Protein AF-A0A1M6J0E6-F1 (afdb_monomer)

Radius of gyration: 37.22 Å; Cα contacts (8 Å, |Δi|>4): 88; chains: 1; bounding box: 90×93×79 Å

Foldseek 3Di:
DDDDDDDDDDDPDPDDDDDDDDDDDDDDDDDDDPDDDDDPPPPDDPLRVLVVVLVVLVVVLVVLVPDPPDDPVRSVVSNVVSVVSNVVSVVVSVVVVVVVVVVVVVVVVVVVVVVVVVVVVVVVVVPDQDQDPNDGHDPLNVLVVLLVVLVVLLVVLVVVLVVLVVVLVVLVVPVPDPDDPDPSNVSNVVSVVSSVVSVVSSVVSVVSNVVSVVVSVVVVVVVVVVVVVVVVVVVVVPD

pLDDT: mean 72.03, std 20.8, range [30.27, 97.38]

Mean predicted aligned error: 20.34 Å

Organism: NCBI:txid1121302

Solvent-accessible surface area (backbone atoms only — not comparable to full-atom values): 14192 Å² total; per-residue (Å²): 137,89,80,82,87,81,86,86,85,80,92,81,80,85,78,79,86,75,83,84,80,86,74,90,81,87,79,90,78,90,72,93,73,87,73,78,85,83,78,84,71,76,77,72,50,72,58,57,54,47,51,52,50,44,52,54,48,52,53,50,49,54,52,56,74,72,40,89,87,59,54,73,68,59,46,51,54,54,49,50,53,48,52,51,53,42,53,54,46,53,50,52,45,54,52,52,53,51,53,54,52,49,54,52,52,50,53,50,51,52,56,50,50,54,49,50,51,52,52,47,57,51,50,67,63,66,74,54,60,45,73,53,97,91,40,80,39,50,49,63,56,53,36,49,53,52,29,52,52,32,52,52,50,31,51,53,37,51,52,52,36,50,52,45,50,51,54,44,48,60,55,62,68,55,76,85,51,83,52,91,81,32,72,61,43,52,50,42,52,50,43,50,53,50,38,52,52,37,49,52,53,30,52,53,32,49,50,51,30,53,51,38,49,54,54,44,52,55,52,51,53,56,53,54,59,49,54,63,45,52,64,53,53,64,59,60,80,74,111

Structure (mmCIF, N/CA/C/O backbone):
data_AF-A0A1M6J0E6-F1
#
_entry.id   AF-A0A1M6J0E6-F1
#
loop_
_atom_site.group_PDB
_atom_site.id
_atom_site.type_symbol
_atom_site.label_atom_id
_atom_site.label_alt_id
_atom_site.label_comp_id
_atom_site.label_asym_id
_atom_site.label_entity_id
_atom_site.label_seq_id
_atom_site.pdbx_PDB_ins_code
_atom_site.Cartn_x
_atom_site.Cartn_y
_atom_site.Cartn_z
_atom_site.occupancy
_atom_site.B_iso_or_equiv
_atom_site.auth_seq_id
_atom_site.auth_comp_id
_atom_site.auth_asym_id
_atom_site.auth_atom_id
_atom_site.pdbx_PDB_model_num
ATOM 1 N N . MET A 1 1 ? -56.623 -23.517 35.627 1.00 39.75 1 MET A N 1
ATOM 2 C CA . MET A 1 1 ? -55.376 -22.727 35.698 1.00 39.75 1 MET A CA 1
ATOM 3 C C . MET A 1 1 ? -55.521 -21.572 34.729 1.00 39.75 1 MET A C 1
ATOM 5 O O . MET A 1 1 ? -55.581 -21.807 33.532 1.00 39.75 1 MET A O 1
ATOM 9 N N . ASN A 1 2 ? -55.697 -20.364 35.262 1.00 38.09 2 ASN A N 1
ATOM 10 C CA . ASN A 1 2 ? -55.794 -19.127 34.492 1.00 38.09 2 ASN A CA 1
ATOM 11 C C . ASN A 1 2 ? -54.383 -18.620 34.206 1.00 38.09 2 ASN A C 1
ATOM 13 O O . ASN A 1 2 ? -53.624 -18.397 35.147 1.00 38.09 2 ASN A O 1
ATOM 17 N N . ILE A 1 3 ? -54.056 -18.406 32.935 1.00 41.62 3 ILE A N 1
ATOM 18 C CA . ILE A 1 3 ? -52.904 -17.597 32.543 1.00 41.62 3 ILE A CA 1
ATOM 19 C C . ILE A 1 3 ? -53.468 -16.410 31.777 1.00 41.62 3 ILE A C 1
ATOM 21 O O . ILE A 1 3 ? -54.013 -16.543 30.684 1.00 41.62 3 ILE A O 1
ATOM 25 N N . SER A 1 4 ? -53.403 -15.262 32.438 1.00 38.56 4 SER A N 1
ATOM 26 C CA . SER A 1 4 ? -53.874 -13.973 31.964 1.00 38.56 4 SER A CA 1
ATOM 27 C C . SER A 1 4 ? -53.123 -13.537 30.706 1.00 38.56 4 SER A C 1
ATOM 29 O O . SER A 1 4 ? -51.901 -13.413 30.701 1.00 38.56 4 SER A O 1
ATOM 31 N N . THR A 1 5 ? -53.881 -13.237 29.656 1.00 42.44 5 THR A N 1
ATOM 32 C CA . THR A 1 5 ? -53.487 -12.396 28.522 1.00 42.44 5 THR A CA 1
ATOM 33 C C . THR A 1 5 ? -53.107 -10.998 29.006 1.00 42.44 5 THR A C 1
ATOM 35 O O . THR A 1 5 ? -53.952 -10.290 29.555 1.00 42.44 5 THR A O 1
ATOM 38 N N . VAL A 1 6 ? -51.863 -10.575 28.760 1.00 39.75 6 VAL A N 1
ATOM 39 C CA . VAL A 1 6 ? -51.432 -9.181 28.932 1.00 39.75 6 VAL A CA 1
ATOM 40 C C . VAL A 1 6 ? -51.062 -8.589 27.576 1.00 39.75 6 VAL A C 1
ATOM 42 O O . VAL A 1 6 ? -50.043 -8.895 26.965 1.00 39.75 6 VAL A O 1
ATOM 45 N N . ASN A 1 7 ? -51.985 -7.735 27.157 1.00 39.84 7 ASN A N 1
ATOM 46 C CA . ASN A 1 7 ? -51.964 -6.708 26.133 1.00 39.84 7 ASN A CA 1
ATOM 47 C C . ASN A 1 7 ? -50.666 -5.869 26.137 1.00 39.84 7 ASN A C 1
ATOM 49 O O . ASN A 1 7 ? -50.375 -5.191 27.123 1.00 39.84 7 ASN A O 1
ATOM 53 N N . GLN A 1 8 ? -49.925 -5.864 25.025 1.00 41.69 8 GLN A N 1
ATOM 54 C CA . GLN A 1 8 ? -48.859 -4.894 24.756 1.00 41.69 8 GLN A CA 1
ATOM 55 C C . GLN A 1 8 ? -49.350 -3.861 23.735 1.00 41.69 8 GLN A C 1
ATOM 57 O O . GLN A 1 8 ? -49.129 -3.986 22.534 1.00 41.69 8 GLN A O 1
ATOM 62 N N . ASN A 1 9 ? -49.995 -2.810 24.239 1.00 36.66 9 ASN A N 1
ATOM 63 C CA . ASN A 1 9 ? -50.135 -1.540 23.537 1.00 36.66 9 ASN A CA 1
ATOM 64 C C . ASN A 1 9 ? -48.982 -0.620 23.957 1.00 36.66 9 ASN A C 1
ATOM 66 O O . ASN A 1 9 ? -48.918 -0.225 25.118 1.00 36.66 9 ASN A O 1
ATOM 70 N N . ASN A 1 10 ? -48.116 -0.238 23.015 1.00 35.84 10 ASN A N 1
ATOM 71 C CA . ASN A 1 10 ? -47.703 1.162 22.860 1.00 35.84 10 ASN A CA 1
ATOM 72 C C . ASN A 1 10 ? -46.964 1.380 21.532 1.00 35.84 10 ASN A C 1
ATOM 74 O O . ASN A 1 10 ? -45.739 1.396 21.439 1.00 35.84 10 ASN A O 1
ATOM 78 N N . SER A 1 11 ? -47.766 1.586 20.490 1.00 37.59 11 SER A N 1
ATOM 79 C CA . SER A 1 11 ? -47.366 2.225 19.240 1.00 37.59 11 SER A CA 1
ATOM 80 C C . SER A 1 11 ? -47.254 3.740 19.469 1.00 37.59 11 SER A C 1
ATOM 82 O O . SER A 1 11 ? -48.266 4.440 19.474 1.00 37.59 11 SER A O 1
ATOM 84 N N . PHE A 1 12 ? -46.032 4.259 19.611 1.00 41.16 12 PHE A N 1
ATOM 85 C CA . PHE A 1 12 ? -45.736 5.697 19.548 1.00 41.16 12 PHE A CA 1
ATOM 86 C C . PHE A 1 12 ? -44.549 5.973 18.614 1.00 41.16 12 PHE A C 1
ATOM 88 O O . PHE A 1 12 ? -43.541 6.547 19.004 1.00 41.16 12 PHE A O 1
ATOM 95 N N . PHE A 1 13 ? -44.689 5.604 17.341 1.00 38.91 13 PHE A N 1
ATOM 96 C CA . PHE A 1 13 ? -43.924 6.228 16.259 1.00 38.91 13 PHE A CA 1
ATOM 97 C C . PHE A 1 13 ? -44.906 6.810 15.248 1.00 38.91 13 PHE A C 1
ATOM 99 O O . PHE A 1 13 ? -45.239 6.207 14.234 1.00 38.91 13 PHE A O 1
ATOM 106 N N . LYS A 1 14 ? -45.413 8.005 15.562 1.00 35.56 14 LYS A N 1
ATOM 107 C CA . LYS A 1 14 ? -46.119 8.849 14.598 1.00 35.56 14 LYS A CA 1
ATOM 108 C C . LYS A 1 14 ? -45.045 9.587 13.797 1.00 35.56 14 LYS A C 1
ATOM 110 O O . LYS A 1 14 ? -44.547 10.626 14.218 1.00 35.56 14 LYS A O 1
ATOM 115 N N . THR A 1 15 ? -44.633 9.004 12.676 1.00 37.22 15 THR A N 1
ATOM 116 C CA . THR A 1 15 ? -43.781 9.662 11.681 1.00 37.22 15 THR A CA 1
ATOM 117 C C . THR A 1 15 ? -44.551 10.830 11.074 1.00 37.22 15 THR A C 1
ATOM 119 O O . THR A 1 15 ? -45.529 10.631 10.350 1.00 37.22 15 THR A O 1
ATOM 122 N N . ALA A 1 16 ? -44.136 12.056 11.386 1.00 37.09 16 ALA A N 1
ATOM 123 C CA . ALA A 1 16 ? -44.596 13.234 10.671 1.00 37.09 16 ALA A CA 1
ATOM 124 C C . ALA A 1 16 ? -43.969 13.234 9.269 1.00 37.09 16 ALA A C 1
ATOM 126 O O . ALA A 1 16 ? -42.765 13.424 9.112 1.00 37.09 16 ALA A O 1
ATOM 127 N N . ASN A 1 17 ? -44.812 13.006 8.262 1.00 42.31 17 ASN A N 1
ATOM 128 C CA . ASN A 1 17 ? -44.553 13.384 6.879 1.00 42.31 17 ASN A CA 1
ATOM 129 C C . ASN A 1 17 ? -44.301 14.896 6.820 1.00 42.31 17 ASN A C 1
ATOM 131 O O . ASN A 1 17 ? -45.218 15.677 7.072 1.00 42.31 17 ASN A O 1
ATOM 135 N N . ILE A 1 18 ? -43.091 15.307 6.441 1.00 37.28 18 ILE A N 1
ATOM 136 C CA . ILE A 1 18 ? -42.853 16.638 5.878 1.00 37.28 18 ILE A CA 1
ATOM 137 C C . ILE A 1 18 ? -42.241 16.426 4.499 1.00 37.28 18 ILE A C 1
ATOM 139 O O . ILE A 1 18 ? -41.104 15.984 4.346 1.00 37.28 18 ILE A O 1
ATOM 143 N N . SER A 1 19 ? -43.077 16.690 3.503 1.00 33.91 19 SER A N 1
ATOM 144 C CA . SER A 1 19 ? -42.806 16.631 2.078 1.00 33.91 19 SER A CA 1
ATOM 145 C C . SER A 1 19 ? -41.572 17.454 1.702 1.00 33.91 19 SER A C 1
ATOM 147 O O . SER A 1 19 ? -41.505 18.654 1.964 1.00 33.91 19 SER A O 1
ATOM 149 N N . ILE A 1 20 ? -40.614 16.813 1.033 1.00 34.28 20 ILE A N 1
ATOM 150 C CA . ILE A 1 20 ? -39.508 17.481 0.345 1.00 34.28 20 ILE A CA 1
ATOM 151 C C . ILE A 1 20 ? -40.089 18.108 -0.925 1.00 34.28 20 ILE A C 1
ATOM 153 O O . ILE A 1 20 ? -40.295 17.424 -1.926 1.00 34.28 20 ILE A O 1
ATOM 157 N N . ASN A 1 21 ? -40.368 19.411 -0.878 1.00 30.27 21 ASN A N 1
ATOM 158 C CA . ASN A 1 21 ? -40.572 20.200 -2.085 1.00 30.27 21 ASN A CA 1
ATOM 159 C C . ASN A 1 21 ? -39.199 20.441 -2.723 1.00 30.27 21 ASN A C 1
ATOM 161 O O . ASN A 1 21 ? -38.377 21.194 -2.202 1.00 30.27 21 ASN A O 1
ATOM 165 N N . LYS A 1 22 ? -38.950 19.758 -3.842 1.00 40.81 22 LYS A N 1
ATOM 166 C CA . LYS A 1 22 ? -37.890 20.112 -4.782 1.00 40.81 22 LYS A CA 1
ATOM 167 C C . LYS A 1 22 ? -38.299 21.417 -5.460 1.00 40.81 22 LYS A C 1
ATOM 169 O O . LYS A 1 22 ? -39.310 21.434 -6.149 1.00 40.81 22 LYS A O 1
ATOM 174 N N . ASN A 1 23 ? -37.505 22.467 -5.291 1.00 30.52 23 ASN A N 1
ATOM 175 C CA . ASN A 1 23 ? -37.422 23.523 -6.288 1.00 30.52 23 ASN A CA 1
ATOM 176 C C . ASN A 1 23 ? -35.955 23.900 -6.471 1.00 30.52 23 ASN A C 1
ATOM 178 O O . ASN A 1 23 ? -35.301 24.428 -5.572 1.00 30.52 23 ASN A O 1
ATOM 182 N N . GLU A 1 24 ? -35.456 23.538 -7.647 1.00 39.12 24 GLU A N 1
ATOM 183 C CA . GLU A 1 24 ? -34.321 24.167 -8.298 1.00 39.12 24 GLU A CA 1
ATOM 184 C C . GLU A 1 24 ? -34.656 25.646 -8.526 1.00 39.12 24 GLU A C 1
ATOM 186 O O . GLU A 1 24 ? -35.753 25.960 -8.973 1.00 39.12 24 GLU A O 1
ATOM 191 N N . GLU A 1 25 ? -33.739 26.551 -8.186 1.00 35.59 25 GLU A N 1
ATOM 192 C CA . GLU A 1 25 ? -33.131 27.503 -9.127 1.00 35.59 25 GLU A CA 1
ATOM 193 C C . GLU A 1 25 ? -32.408 28.654 -8.406 1.00 35.59 25 GLU A C 1
ATOM 195 O O . GLU A 1 25 ? -32.799 29.127 -7.342 1.00 35.59 25 GLU A O 1
ATOM 200 N N . ALA A 1 26 ? -31.375 29.134 -9.102 1.00 31.25 26 ALA A N 1
ATOM 201 C CA . ALA A 1 26 ? -30.792 30.473 -9.050 1.00 31.25 26 ALA A CA 1
ATOM 202 C C . ALA A 1 26 ? -29.650 30.785 -8.052 1.00 31.25 26 ALA A C 1
ATOM 204 O O . ALA A 1 26 ? -29.825 31.213 -6.917 1.00 31.25 26 ALA A O 1
ATOM 205 N N . ASN A 1 27 ? -28.462 30.800 -8.669 1.00 31.42 27 ASN A N 1
ATOM 206 C CA . ASN A 1 27 ? -27.482 31.894 -8.653 1.00 31.42 27 ASN A CA 1
ATOM 207 C C . ASN A 1 27 ? -26.359 31.916 -7.607 1.00 31.42 27 ASN A C 1
ATOM 209 O O . ASN A 1 27 ? -26.438 32.513 -6.540 1.00 31.42 27 ASN A O 1
ATOM 213 N N . LYS A 1 28 ? -25.205 31.421 -8.083 1.00 38.31 28 LYS A N 1
ATOM 214 C CA . LYS A 1 28 ? -23.959 32.191 -8.267 1.00 38.31 28 LYS A CA 1
ATOM 215 C C . LYS A 1 28 ? -23.866 33.493 -7.450 1.00 38.31 28 LYS A C 1
ATOM 217 O O . LYS A 1 28 ? -24.322 34.540 -7.903 1.00 38.31 28 LYS A O 1
ATOM 222 N N . LYS A 1 29 ? -23.046 33.472 -6.400 1.00 33.41 29 LYS A N 1
ATOM 223 C CA . LYS A 1 29 ? -22.078 34.551 -6.181 1.00 33.41 29 LYS A CA 1
ATOM 224 C C . LYS A 1 29 ? -20.772 33.992 -5.634 1.00 33.41 29 LYS A C 1
ATOM 226 O O . LYS A 1 29 ? -20.690 33.425 -4.554 1.00 33.41 29 LYS A O 1
ATOM 231 N N . ASN A 1 30 ? -19.783 34.116 -6.501 1.00 36.84 30 ASN A N 1
ATOM 232 C CA . ASN A 1 30 ? -18.377 33.874 -6.290 1.00 36.84 30 ASN A CA 1
ATOM 233 C C . ASN A 1 30 ? -17.851 34.991 -5.380 1.00 36.84 30 ASN A C 1
ATOM 235 O O . ASN A 1 30 ? -17.795 36.134 -5.823 1.00 36.84 30 ASN A O 1
ATOM 239 N N . GLU A 1 31 ? -17.473 34.677 -4.146 1.00 36.91 31 GLU A N 1
ATOM 240 C CA . GLU A 1 31 ? -16.597 35.541 -3.358 1.00 36.91 31 GLU A CA 1
ATOM 241 C C . GLU A 1 31 ? -15.513 34.685 -2.709 1.00 36.91 31 GLU A C 1
ATOM 243 O O . GLU A 1 31 ? -15.715 33.962 -1.735 1.00 36.91 31 GLU A O 1
ATOM 248 N N . ASN A 1 32 ? -14.337 34.762 -3.332 1.00 40.75 32 ASN A N 1
ATOM 249 C CA . ASN A 1 32 ? -13.056 34.419 -2.745 1.00 40.75 32 ASN A CA 1
ATOM 250 C C . ASN A 1 32 ? -12.885 35.186 -1.429 1.00 40.75 32 ASN A C 1
ATOM 252 O O . ASN A 1 32 ? -12.434 36.329 -1.430 1.00 40.75 32 ASN A O 1
ATOM 256 N N . LEU A 1 33 ? -13.147 34.526 -0.308 1.00 36.78 33 LEU A N 1
ATOM 257 C CA . LEU A 1 33 ? -12.507 34.868 0.952 1.00 36.78 33 LEU A CA 1
ATOM 258 C C . LEU A 1 33 ? -11.503 33.763 1.254 1.00 36.78 33 LEU A C 1
ATOM 260 O O . LEU A 1 33 ? -11.840 32.687 1.744 1.00 36.78 33 LEU A O 1
ATOM 264 N N . LYS A 1 34 ? -10.243 34.046 0.903 1.00 41.69 34 LYS A N 1
ATOM 265 C CA . LYS A 1 34 ? -9.075 33.365 1.456 1.00 41.69 34 LYS A CA 1
ATOM 266 C C . LYS A 1 34 ? -9.114 33.582 2.969 1.00 41.69 34 LYS A C 1
ATOM 268 O O . LYS A 1 34 ? -8.632 34.596 3.457 1.00 41.69 34 LYS A O 1
ATOM 273 N N . ALA A 1 35 ? -9.753 32.665 3.685 1.00 36.16 35 ALA A N 1
ATOM 274 C CA . ALA A 1 35 ? -9.676 32.614 5.131 1.00 36.16 35 ALA A CA 1
ATOM 275 C C . ALA A 1 35 ? -8.296 32.068 5.499 1.00 36.16 35 ALA A C 1
ATOM 277 O O . ALA A 1 35 ? -7.927 30.957 5.110 1.00 36.16 35 ALA A O 1
ATOM 278 N N . ASP A 1 36 ? -7.539 32.909 6.192 1.00 34.28 36 ASP A N 1
ATOM 279 C CA . ASP A 1 36 ? -6.228 32.623 6.740 1.00 34.28 36 ASP A CA 1
ATOM 280 C C . ASP A 1 36 ? -6.155 31.256 7.424 1.00 34.28 36 ASP A C 1
ATOM 282 O O . ASP A 1 36 ? -7.009 30.845 8.215 1.00 34.28 36 ASP A O 1
ATOM 286 N N . ASN A 1 37 ? -5.062 30.564 7.119 1.00 38.78 37 ASN A N 1
ATOM 287 C CA . ASN A 1 37 ? -4.629 29.380 7.829 1.00 38.78 37 ASN A CA 1
ATOM 288 C C . ASN A 1 37 ? -4.383 29.697 9.313 1.00 38.78 37 ASN A C 1
ATOM 290 O O . ASN A 1 37 ? -3.777 30.706 9.658 1.00 38.78 37 ASN A O 1
ATOM 294 N N . ASN A 1 38 ? -4.713 28.714 10.153 1.00 41.66 38 ASN A N 1
ATOM 295 C CA . ASN A 1 38 ? -4.277 28.551 11.544 1.00 41.66 38 ASN A CA 1
ATOM 296 C C . ASN A 1 38 ? -4.977 29.381 12.628 1.00 41.66 38 ASN A C 1
ATOM 298 O O . ASN A 1 38 ? -4.343 30.075 13.415 1.00 41.66 38 ASN A O 1
ATOM 302 N N . LEU A 1 39 ? -6.253 29.078 12.848 1.00 37.16 39 LEU A N 1
ATOM 303 C CA . LEU A 1 39 ? -6.770 28.958 14.211 1.00 37.16 39 LEU A CA 1
ATOM 304 C C . LEU A 1 39 ? -7.160 27.497 14.446 1.00 37.16 39 LEU A C 1
ATOM 306 O O . LEU A 1 39 ? -8.273 27.068 14.148 1.00 37.16 39 LEU A O 1
ATOM 310 N N . LYS A 1 40 ? -6.224 26.708 14.995 1.00 45.25 40 LYS A N 1
ATOM 311 C CA . LYS A 1 40 ? -6.546 25.436 15.662 1.00 45.25 40 LYS A CA 1
ATOM 312 C C . LYS A 1 40 ? -7.345 25.761 16.927 1.00 45.25 40 LYS A C 1
ATOM 314 O O . LYS A 1 40 ? -6.838 25.656 18.041 1.00 45.25 40 LYS A O 1
ATOM 319 N N . VAL A 1 41 ? -8.606 26.154 16.763 1.00 43.78 41 VAL A N 1
ATOM 320 C CA . VAL A 1 41 ? -9.578 26.068 17.848 1.00 43.78 41 VAL A CA 1
ATOM 321 C C . VAL A 1 41 ? -9.751 24.576 18.087 1.00 43.78 41 VAL A C 1
ATOM 323 O O . VAL A 1 41 ? -10.405 23.883 17.307 1.00 43.78 41 VAL A O 1
ATOM 326 N N . LYS A 1 42 ? -9.080 24.047 19.116 1.00 49.69 42 LYS A N 1
ATOM 327 C CA . LYS A 1 42 ? -9.363 22.699 19.607 1.00 49.69 42 LYS A CA 1
ATOM 328 C C . LYS A 1 42 ? -10.850 22.689 19.949 1.00 49.69 42 LYS A C 1
ATOM 330 O O . LYS A 1 42 ? -11.255 23.313 20.927 1.00 49.69 42 LYS A O 1
ATOM 335 N N . LYS A 1 43 ? -11.671 22.055 19.109 1.00 53.03 43 LYS A N 1
ATOM 336 C CA . LYS A 1 43 ? -13.069 21.789 19.444 1.00 53.03 43 LYS A CA 1
ATOM 337 C C . LYS A 1 43 ? -13.034 20.920 20.697 1.00 53.03 43 LYS A C 1
ATOM 339 O O . LYS A 1 43 ? -12.619 19.767 20.612 1.00 53.03 43 LYS A O 1
ATOM 344 N N . LYS A 1 44 ? -13.372 21.504 21.848 1.00 66.56 44 LYS A N 1
ATOM 345 C CA . LYS A 1 44 ? -13.532 20.762 23.101 1.00 66.56 44 LYS A CA 1
ATOM 346 C C . LYS A 1 44 ? -14.560 19.662 22.881 1.00 66.56 44 LYS A C 1
ATOM 348 O O . LYS A 1 44 ? -15.559 19.888 22.187 1.00 66.56 44 LYS A O 1
ATOM 353 N N . SER A 1 45 ? -14.303 18.484 23.436 1.00 81.25 45 SER A N 1
ATOM 354 C CA . SER A 1 45 ? -15.265 17.386 23.356 1.00 81.25 45 SER A CA 1
ATOM 355 C C . SER A 1 45 ? -16.568 17.777 24.066 1.00 81.25 45 SER A C 1
ATOM 357 O O . SER A 1 45 ? -16.585 18.630 24.957 1.00 81.25 45 SER A O 1
ATOM 359 N N . LEU A 1 46 ? -17.693 17.179 23.667 1.00 83.50 46 LEU A N 1
ATOM 360 C CA . LEU A 1 46 ? -18.983 17.452 24.308 1.00 83.50 46 LEU A CA 1
ATOM 361 C C . LEU A 1 46 ? -18.925 17.158 25.819 1.00 83.50 46 LEU A C 1
ATOM 363 O O . LEU A 1 46 ? -19.424 17.945 26.618 1.00 83.50 46 LEU A O 1
ATOM 367 N N . ILE A 1 47 ? -18.225 16.086 26.207 1.00 86.12 47 ILE A N 1
ATOM 368 C CA . ILE A 1 47 ? -17.989 15.713 27.607 1.00 86.12 47 ILE A CA 1
ATOM 369 C C . ILE A 1 47 ? -17.197 16.799 28.351 1.00 86.12 47 ILE A C 1
ATOM 371 O O . ILE A 1 47 ? -17.590 17.168 29.456 1.00 86.12 47 ILE A O 1
ATOM 375 N N . GLU A 1 48 ? -16.134 17.354 27.759 1.00 87.31 48 GLU A N 1
ATOM 376 C CA . GLU A 1 48 ? -15.365 18.456 28.365 1.00 87.31 48 GLU A CA 1
ATOM 377 C C . GLU A 1 48 ? -16.231 19.701 28.599 1.00 87.31 48 GLU A C 1
ATOM 379 O O . GLU A 1 48 ? -16.139 20.338 29.649 1.00 87.31 48 GLU A O 1
ATOM 384 N N . ASN A 1 49 ? -17.115 20.031 27.653 1.00 87.94 49 ASN A N 1
ATOM 385 C CA . ASN A 1 49 ? -18.022 21.171 27.793 1.00 87.94 49 ASN A CA 1
ATOM 386 C C . ASN A 1 49 ? -19.056 20.955 28.910 1.00 87.94 49 ASN A C 1
ATOM 388 O O . ASN A 1 49 ? -19.345 21.884 29.665 1.00 87.94 49 ASN A O 1
ATOM 392 N N . LEU A 1 50 ? -19.603 19.741 29.039 1.00 88.38 50 LEU A N 1
ATOM 393 C CA . LEU A 1 50 ? -20.541 19.390 30.114 1.00 88.38 50 LEU A CA 1
ATOM 394 C C . LEU A 1 50 ? -19.849 19.392 31.488 1.00 88.38 50 LEU A C 1
ATOM 396 O O . LEU A 1 50 ? -20.408 19.887 32.465 1.00 88.38 50 LEU A O 1
ATOM 400 N N . GLN A 1 51 ? -18.602 18.917 31.565 1.00 89.81 51 GLN A N 1
ATOM 401 C CA . GLN A 1 51 ? -17.791 18.977 32.786 1.00 89.81 51 GLN A CA 1
ATOM 402 C C . GLN A 1 51 ? -17.508 20.420 33.220 1.00 89.81 51 GLN A C 1
ATOM 404 O O . GLN A 1 51 ? -17.602 20.733 34.406 1.00 89.81 51 GLN A O 1
ATOM 409 N N . GLU A 1 52 ? -17.217 21.318 32.277 1.00 90.88 52 GLU A N 1
ATOM 410 C CA . GLU A 1 52 ? -16.999 22.736 32.574 1.00 90.88 52 GLU A CA 1
ATOM 411 C C . GLU A 1 52 ? -18.261 23.407 33.148 1.00 90.88 52 GLU A C 1
ATOM 413 O O . GLU A 1 52 ? -18.170 24.220 34.070 1.00 90.88 52 GLU A O 1
ATOM 418 N N . GLN A 1 53 ? -19.448 23.038 32.654 1.00 88.06 53 GLN A N 1
ATOM 419 C CA . GLN A 1 53 ? -20.724 23.522 33.194 1.00 88.06 53 GLN A CA 1
ATOM 420 C C . GLN A 1 53 ? -20.976 23.023 34.621 1.00 88.06 53 GLN A C 1
ATOM 422 O O . GLN A 1 53 ? -21.375 23.814 35.476 1.00 88.06 53 GLN A O 1
ATOM 427 N N . ILE A 1 54 ? -20.672 21.754 34.915 1.00 88.81 54 ILE A N 1
ATOM 428 C CA . ILE A 1 54 ? -20.758 21.213 36.281 1.00 88.81 54 ILE A CA 1
ATOM 429 C C . ILE A 1 54 ? -19.821 21.975 37.227 1.00 88.81 54 ILE A C 1
ATOM 431 O O . ILE A 1 54 ? -20.225 22.315 38.339 1.00 88.81 54 ILE A O 1
ATOM 435 N N . THR A 1 55 ? -18.592 22.285 36.805 1.00 89.88 55 THR A N 1
ATOM 436 C CA . THR A 1 55 ? -17.643 23.059 37.623 1.00 89.88 55 THR A CA 1
ATOM 437 C C . THR A 1 55 ? -18.187 24.453 37.940 1.00 89.88 55 THR A C 1
ATOM 439 O O . THR A 1 55 ? -18.212 24.846 39.106 1.00 89.88 55 THR A O 1
ATOM 442 N N . LYS A 1 56 ? -18.738 25.159 36.943 1.00 90.19 56 LYS A N 1
ATOM 443 C CA . LYS A 1 56 ? -19.381 26.473 37.139 1.00 90.19 56 LYS A CA 1
ATOM 444 C C . LYS A 1 56 ? -20.586 26.399 38.084 1.00 90.19 56 LYS A C 1
ATOM 446 O O . LYS A 1 56 ? -20.772 27.283 38.918 1.00 90.19 56 LYS A O 1
ATOM 451 N N . LEU A 1 57 ? -21.396 25.342 37.994 1.00 89.88 57 LEU A N 1
ATOM 452 C CA . LEU A 1 57 ? -22.528 25.122 38.903 1.00 89.88 57 LEU A CA 1
ATOM 453 C C . LEU A 1 57 ? -22.071 24.826 40.339 1.00 89.88 57 LEU A C 1
ATOM 455 O O . LEU A 1 57 ? -22.654 25.359 41.282 1.00 89.88 57 LEU A O 1
ATOM 459 N N . LYS A 1 58 ? -20.993 24.053 40.521 1.00 90.19 58 LYS A N 1
ATOM 460 C CA . LYS A 1 58 ? -20.386 23.800 41.840 1.00 90.19 58 LYS A CA 1
ATOM 461 C C . LYS A 1 58 ? -19.810 25.074 42.462 1.00 90.19 58 LYS A C 1
ATOM 463 O O . LYS A 1 58 ? -20.001 25.306 43.652 1.00 90.19 58 LYS A O 1
ATOM 468 N N . GLU A 1 59 ? -19.175 25.935 41.670 1.00 89.50 59 GLU A N 1
ATOM 469 C CA . GLU A 1 59 ? -18.714 27.251 42.131 1.00 89.50 59 GLU A CA 1
ATOM 470 C C . GLU A 1 59 ? -19.881 28.155 42.555 1.00 89.50 59 GLU A C 1
ATOM 472 O O . GLU A 1 59 ? -19.816 28.801 43.603 1.00 89.50 59 GLU A O 1
ATOM 477 N N . SER A 1 60 ? -20.971 28.172 41.782 1.00 84.75 60 SER A N 1
ATOM 478 C CA . SER A 1 60 ? -22.201 28.893 42.138 1.00 84.75 60 SER A CA 1
ATOM 479 C C . SER A 1 60 ? -22.831 28.357 43.428 1.00 84.75 60 SER A C 1
ATOM 481 O O . SER A 1 60 ? -23.254 29.148 44.271 1.00 84.75 60 SER A O 1
ATOM 483 N N . LYS A 1 61 ? -22.812 27.033 43.640 1.00 85.31 61 LYS A N 1
ATOM 484 C CA . LYS A 1 61 ? -23.266 26.391 44.884 1.00 85.31 61 LYS A CA 1
ATOM 485 C C . LYS A 1 61 ? -22.487 26.903 46.101 1.00 85.31 61 LYS A C 1
ATOM 487 O O . LYS A 1 61 ? -23.084 27.287 47.106 1.00 85.31 61 LYS A O 1
ATOM 492 N N . SER A 1 62 ? -21.159 26.970 45.994 1.00 83.69 62 SER A N 1
ATOM 493 C CA . SER A 1 62 ? -20.288 27.492 47.056 1.00 83.69 62 SER A CA 1
ATOM 494 C C . SER A 1 62 ? -20.543 28.974 47.350 1.00 83.69 62 SER A C 1
ATOM 496 O O . SER A 1 62 ? -20.562 29.371 48.513 1.00 83.69 62 SER A O 1
ATOM 498 N N . LYS A 1 63 ? -20.802 29.788 46.316 1.00 86.06 63 LYS A N 1
ATOM 499 C CA . LYS A 1 63 ? -21.135 31.216 46.468 1.00 86.06 63 LYS A CA 1
ATOM 500 C C . LYS A 1 63 ? -22.475 31.439 47.175 1.00 86.06 63 LYS A C 1
ATOM 502 O O . LYS A 1 63 ? -22.574 32.352 47.985 1.00 86.06 63 LYS A O 1
ATOM 507 N N . ILE A 1 64 ? -23.485 30.609 46.907 1.00 82.38 64 ILE A N 1
ATOM 508 C CA . ILE A 1 64 ? -24.797 30.684 47.578 1.00 82.38 64 ILE A CA 1
ATOM 509 C C . ILE A 1 64 ? -24.682 30.293 49.056 1.00 82.38 64 ILE A C 1
ATOM 511 O O . ILE A 1 64 ? -25.258 30.961 49.916 1.00 82.38 64 ILE A O 1
ATOM 515 N N . ASN A 1 65 ? -23.889 29.263 49.367 1.00 77.94 65 ASN A N 1
ATOM 516 C CA . ASN A 1 65 ? -23.643 28.841 50.748 1.00 77.94 65 ASN A CA 1
ATOM 517 C C . ASN A 1 65 ? -22.937 29.922 51.582 1.00 77.94 65 ASN A C 1
ATOM 519 O O . ASN A 1 65 ? -23.295 30.109 52.741 1.00 77.94 65 ASN A O 1
ATOM 523 N N . GLY A 1 66 ? -21.983 30.651 50.992 1.00 77.31 66 GLY A N 1
ATOM 524 C CA . GLY A 1 66 ? -21.243 31.733 51.655 1.00 77.31 66 GLY A CA 1
ATOM 525 C C . GLY A 1 66 ? -21.915 33.112 51.628 1.00 77.31 66 GLY A C 1
ATOM 526 O O . GLY A 1 66 ? -21.283 34.092 52.009 1.00 77.31 66 GLY A O 1
ATOM 527 N N . ASN A 1 67 ? -23.151 33.230 51.131 1.00 78.25 67 ASN A N 1
ATOM 528 C CA . ASN A 1 67 ? -23.839 34.516 51.028 1.00 78.25 67 ASN A CA 1
ATOM 529 C C . ASN A 1 67 ? -24.780 34.746 52.218 1.00 78.25 67 ASN A C 1
ATOM 531 O O . ASN A 1 67 ? -25.878 34.196 52.259 1.00 78.25 67 ASN A O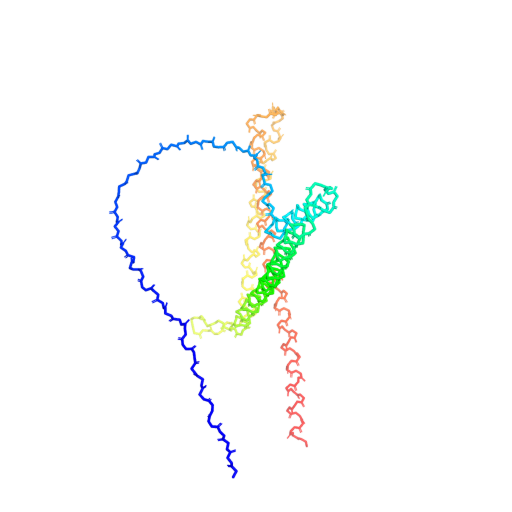 1
ATOM 535 N N . ASP A 1 68 ? -24.395 35.600 53.161 1.00 72.44 68 ASP A N 1
ATOM 536 C CA . ASP A 1 68 ? -25.179 35.892 54.373 1.00 72.44 68 ASP A CA 1
ATOM 537 C C . ASP A 1 68 ? -26.439 36.741 54.124 1.00 72.44 68 ASP A C 1
ATOM 539 O O . ASP A 1 68 ? -27.240 36.941 55.032 1.00 72.44 68 ASP A O 1
ATOM 543 N N . LYS A 1 69 ? -26.646 37.226 52.891 1.00 75.31 69 LYS A N 1
ATOM 544 C CA . LYS A 1 69 ? -27.776 38.100 52.528 1.00 75.31 69 LYS A CA 1
ATOM 545 C C . LYS A 1 69 ? -29.033 37.361 52.058 1.00 75.31 69 LYS A C 1
ATOM 547 O O . LYS A 1 69 ? -30.062 38.003 51.887 1.00 75.31 69 LYS A O 1
ATOM 552 N N . LEU A 1 70 ? -28.952 36.055 51.797 1.00 75.88 70 LEU A N 1
ATOM 553 C CA . LEU A 1 70 ? -30.086 35.246 51.328 1.00 75.88 70 LEU A CA 1
ATOM 554 C C . LEU A 1 70 ? -30.834 34.609 52.503 1.00 75.88 70 LEU A C 1
ATOM 556 O O . LEU A 1 70 ? -30.199 34.084 53.424 1.00 75.88 70 LEU A O 1
ATOM 560 N N . SER A 1 71 ? -32.167 34.581 52.428 1.00 80.62 71 SER A N 1
ATOM 561 C CA . SER A 1 71 ? -32.997 33.851 53.391 1.00 80.62 71 SER A CA 1
ATOM 562 C C . SER A 1 71 ? -32.755 32.338 53.296 1.00 80.62 71 SER A C 1
ATOM 564 O O . SER A 1 71 ? -32.386 31.813 52.242 1.00 80.62 71 SER A O 1
ATOM 566 N N . ALA A 1 72 ? -32.974 31.611 54.394 1.00 79.62 72 ALA A N 1
ATOM 567 C CA . ALA A 1 72 ? -32.767 30.163 54.456 1.00 79.62 72 ALA A CA 1
ATOM 568 C C . ALA A 1 72 ? -33.594 29.400 53.401 1.00 79.62 72 ALA A C 1
ATOM 570 O O . ALA A 1 72 ? -33.083 28.467 52.776 1.00 79.62 72 ALA A O 1
ATOM 571 N N . ASP A 1 73 ? -34.830 29.836 53.147 1.00 82.75 73 ASP A N 1
ATOM 572 C CA . ASP A 1 73 ? -35.718 29.216 52.156 1.00 82.75 73 ASP A CA 1
ATOM 573 C C . ASP A 1 73 ? -35.271 29.498 50.714 1.00 82.75 73 ASP A C 1
ATOM 575 O O . ASP A 1 73 ? -35.284 28.604 49.865 1.00 82.75 73 ASP A O 1
ATOM 579 N N . GLU A 1 74 ? -34.780 30.710 50.441 1.00 81.31 74 GLU A N 1
ATOM 580 C CA . GLU A 1 74 ? -34.245 31.096 49.129 1.00 81.31 74 GLU A CA 1
ATOM 581 C C . GLU A 1 74 ? -32.947 30.346 48.811 1.00 81.31 74 GLU A C 1
ATOM 583 O O . GLU A 1 74 ? -32.777 29.841 47.698 1.00 81.31 74 GLU A O 1
ATOM 588 N N . LYS A 1 75 ? -32.055 30.200 49.803 1.00 83.94 75 LYS A N 1
ATOM 589 C CA . LYS A 1 75 ? -30.852 29.363 49.679 1.00 83.94 75 LYS A CA 1
ATOM 590 C C . LYS A 1 75 ? -31.234 27.927 49.350 1.00 83.94 75 LYS A C 1
ATOM 592 O O . LYS A 1 75 ? -30.676 27.339 48.428 1.00 83.94 75 LYS A O 1
ATOM 597 N N . LYS A 1 76 ? -32.204 27.364 50.070 1.00 85.81 76 LYS A N 1
ATOM 598 C CA . LYS A 1 76 ? -32.645 25.981 49.873 1.00 85.81 76 LYS A CA 1
ATOM 599 C C . LYS A 1 76 ? -33.201 25.750 48.464 1.00 85.81 76 LYS A C 1
ATOM 601 O O . LYS A 1 76 ? -32.817 24.774 47.825 1.00 85.81 76 LYS A O 1
ATOM 606 N N . ALA A 1 77 ? -34.039 26.654 47.957 1.00 86.00 77 ALA A N 1
ATOM 607 C CA . ALA A 1 77 ? -34.607 26.553 46.611 1.00 86.00 77 ALA A CA 1
ATOM 608 C C . ALA A 1 77 ? -33.535 26.645 45.505 1.00 86.00 77 ALA A C 1
ATOM 610 O O . ALA A 1 77 ? -33.530 25.844 44.565 1.00 86.00 77 ALA A O 1
ATOM 611 N N . GLN A 1 78 ? -32.585 27.577 45.633 1.00 84.06 78 GLN A N 1
ATOM 612 C CA . GLN A 1 78 ? -31.503 27.737 44.654 1.00 84.06 78 GLN A CA 1
ATOM 613 C C . GLN A 1 78 ? -30.524 26.556 44.671 1.00 84.06 78 GLN A C 1
ATOM 615 O O . GLN A 1 78 ? -30.094 26.097 43.613 1.00 84.06 78 GLN A O 1
ATOM 620 N N . LEU A 1 79 ? -30.203 26.022 45.853 1.00 87.56 79 LEU A N 1
ATOM 621 C CA . LEU A 1 79 ? -29.342 24.844 45.985 1.00 87.56 79 LEU A CA 1
ATOM 622 C C . LEU A 1 79 ? -29.991 23.591 45.387 1.00 87.56 79 LEU A C 1
ATOM 624 O O . LEU A 1 79 ? -29.303 22.842 44.698 1.00 87.56 79 LEU A O 1
ATOM 628 N N . LEU A 1 80 ? -31.301 23.396 45.585 1.00 89.19 80 LEU A N 1
ATOM 629 C CA . LEU A 1 80 ? -32.046 22.295 44.963 1.00 89.19 80 LEU A CA 1
ATOM 630 C C . LEU A 1 80 ? -32.017 22.386 43.434 1.00 89.19 80 LEU A C 1
ATOM 632 O O . LEU A 1 80 ? -31.694 21.403 42.774 1.00 89.19 80 LEU A O 1
ATOM 636 N N . THR A 1 81 ? -32.248 23.580 42.883 1.00 88.88 81 THR A N 1
ATOM 637 C CA . THR A 1 81 ? -32.197 23.818 41.429 1.00 88.88 81 THR A CA 1
ATOM 638 C C . THR A 1 81 ? -30.808 23.510 40.855 1.00 88.88 81 THR A C 1
ATOM 640 O O . THR A 1 81 ? -30.672 22.899 39.796 1.00 88.88 81 THR A O 1
ATOM 643 N N . ILE A 1 82 ? -29.744 23.914 41.558 1.00 88.44 82 ILE A N 1
ATOM 644 C CA . ILE A 1 82 ? -28.367 23.620 41.142 1.00 88.44 82 ILE A CA 1
ATOM 645 C C . ILE A 1 82 ? -28.079 22.117 41.208 1.00 88.44 82 ILE A C 1
ATOM 647 O O . ILE A 1 82 ? -27.445 21.587 40.297 1.00 88.44 82 ILE A O 1
ATOM 651 N N . ASP A 1 83 ? -28.551 21.425 42.243 1.00 89.12 83 ASP A N 1
ATOM 652 C CA . ASP A 1 83 ? -28.341 19.984 42.396 1.00 89.12 83 ASP A CA 1
ATOM 653 C C . ASP A 1 83 ? -29.089 19.161 41.340 1.00 89.12 83 ASP A C 1
ATOM 655 O O . ASP A 1 83 ? -28.551 18.170 40.843 1.00 89.12 83 ASP A O 1
ATOM 659 N N . GLU A 1 84 ? -30.286 19.585 40.938 1.00 92.25 84 GLU A N 1
ATOM 660 C CA . GLU A 1 84 ? -31.017 18.989 39.814 1.00 92.25 84 GLU A CA 1
ATOM 661 C C . GLU A 1 84 ? -30.277 19.195 38.486 1.00 92.25 84 GLU A C 1
ATOM 663 O O . GLU A 1 84 ? -30.077 18.236 37.738 1.00 92.25 84 GLU A O 1
ATOM 668 N N . ASN A 1 85 ? -29.773 20.407 38.233 1.00 89.56 85 ASN A N 1
ATOM 669 C CA . ASN A 1 85 ? -28.993 20.708 37.030 1.00 89.56 85 ASN A CA 1
ATOM 670 C C . ASN A 1 85 ? -27.678 19.915 36.968 1.00 89.56 85 ASN A C 1
ATOM 672 O O . ASN A 1 85 ? -27.299 19.430 35.903 1.00 89.56 85 ASN A O 1
ATOM 676 N N . ILE A 1 86 ? -26.984 19.746 38.100 1.00 90.38 86 ILE A N 1
ATOM 677 C CA . ILE A 1 86 ? -25.775 18.913 38.164 1.00 90.38 86 ILE A CA 1
ATOM 678 C C . ILE A 1 86 ? -26.119 17.455 37.839 1.00 90.38 86 ILE A C 1
ATOM 680 O O . ILE A 1 86 ? -25.434 16.852 37.014 1.00 90.38 86 ILE A O 1
ATOM 684 N N . LYS A 1 87 ? -27.191 16.901 38.423 1.00 92.06 87 LYS A N 1
ATOM 685 C CA . LYS A 1 87 ? -27.623 15.518 38.153 1.00 92.06 87 LYS A CA 1
ATOM 686 C C . LYS A 1 87 ? -27.970 15.289 36.682 1.00 92.06 87 LYS A C 1
ATOM 688 O O . LYS A 1 87 ? -27.606 14.254 36.125 1.00 92.06 87 LYS A O 1
ATOM 693 N N . GLU A 1 88 ? -28.650 16.239 36.046 1.00 92.06 88 GLU A N 1
ATOM 694 C CA . GLU A 1 88 ? -29.008 16.134 34.629 1.00 92.06 88 GLU A CA 1
ATOM 695 C C . GLU A 1 88 ? -27.762 16.172 33.727 1.00 92.06 88 GLU A C 1
ATOM 697 O O . GLU A 1 88 ? -27.609 15.332 32.840 1.00 92.06 88 GLU A O 1
ATOM 702 N N . LEU A 1 89 ? -26.808 17.067 34.002 1.00 90.94 89 LEU A N 1
ATOM 703 C CA . LEU A 1 89 ? -25.540 17.114 33.263 1.00 90.94 89 LEU A CA 1
ATOM 704 C C . LEU A 1 89 ? -24.695 15.846 33.471 1.00 90.94 89 LEU A C 1
ATOM 706 O O . LEU A 1 89 ? -24.086 15.343 32.525 1.00 90.94 89 LEU A O 1
ATOM 710 N N . GLU A 1 90 ? -24.673 15.287 34.683 1.00 89.56 90 GLU A N 1
ATOM 711 C CA . GLU A 1 90 ? -23.999 14.013 34.964 1.00 89.56 90 GLU A CA 1
ATOM 712 C C . GLU A 1 90 ? -24.626 12.857 34.174 1.00 89.56 90 GLU A C 1
ATOM 714 O O . GLU A 1 90 ? -23.903 12.028 33.613 1.00 89.56 90 GLU A O 1
ATOM 719 N N . LYS A 1 91 ? -25.958 12.828 34.058 1.00 91.69 91 LYS A N 1
ATOM 720 C CA . LYS A 1 91 ? -26.683 11.846 33.243 1.00 91.69 91 LYS A CA 1
ATOM 721 C C . LYS A 1 91 ? -26.337 11.972 31.756 1.00 91.69 91 LYS A C 1
ATOM 723 O O . LYS A 1 91 ? -26.069 10.955 31.114 1.00 91.69 91 LYS A O 1
ATOM 728 N N . GLN A 1 92 ? -26.263 13.193 31.226 1.00 89.06 92 GLN A N 1
ATOM 729 C CA . GLN A 1 92 ? -25.853 13.447 29.839 1.00 89.06 92 GLN A CA 1
ATOM 730 C C . GLN A 1 92 ? -24.415 12.979 29.569 1.00 89.06 92 GLN A C 1
ATOM 732 O O . GLN A 1 92 ? -24.158 12.333 28.554 1.00 89.06 92 GLN A O 1
ATOM 737 N N . ILE A 1 93 ? -23.486 13.207 30.506 1.00 90.06 93 ILE A N 1
ATOM 738 C CA . ILE A 1 93 ? -22.109 12.693 30.400 1.00 90.06 93 ILE A CA 1
ATOM 739 C C . ILE A 1 93 ? -22.089 11.161 30.350 1.00 90.06 93 ILE A C 1
ATOM 741 O O . ILE A 1 93 ? -21.326 10.583 29.576 1.00 90.06 93 ILE A O 1
ATOM 745 N N . GLN A 1 94 ? -22.892 10.484 31.177 1.00 89.50 94 GLN A N 1
ATOM 746 C CA . GLN A 1 94 ? -22.942 9.018 31.172 1.00 89.50 94 GLN A CA 1
ATOM 747 C C . GLN A 1 94 ? -23.505 8.472 29.859 1.00 89.50 94 GLN A C 1
ATOM 749 O O . GLN A 1 94 ? -22.947 7.525 29.306 1.00 89.50 94 GLN A O 1
ATOM 754 N N . GLN A 1 95 ? -24.559 9.093 29.329 1.00 89.38 95 GLN A N 1
ATOM 755 C CA . GLN A 1 95 ? -25.132 8.715 28.040 1.00 89.38 95 GLN A CA 1
ATOM 756 C C . GLN A 1 95 ? -24.117 8.877 26.901 1.00 89.38 95 GLN A C 1
ATOM 758 O O . GLN A 1 95 ? -23.935 7.953 26.107 1.00 89.38 95 GLN A O 1
ATOM 763 N N . GLU A 1 96 ? -23.394 9.997 26.859 1.00 87.56 96 GLU A N 1
ATOM 764 C CA . GLU A 1 96 ? -22.407 10.250 25.807 1.00 87.56 96 GLU A CA 1
ATOM 765 C C . GLU A 1 96 ? -21.232 9.260 25.866 1.00 87.56 96 GLU A C 1
ATOM 767 O O . GLU A 1 96 ? -20.789 8.751 24.837 1.00 87.56 96 GLU A O 1
ATOM 772 N N . LYS A 1 97 ? -20.787 8.884 27.073 1.00 87.81 97 LYS A N 1
ATOM 773 C CA . LYS A 1 97 ? -19.761 7.842 27.262 1.00 87.81 97 LYS A CA 1
ATOM 774 C C . LYS A 1 97 ? -20.199 6.474 26.739 1.00 87.81 97 LYS A C 1
ATOM 776 O O . LYS A 1 97 ? -19.368 5.727 26.223 1.00 87.81 97 LYS A O 1
ATOM 781 N N . VAL A 1 98 ? -21.475 6.117 26.893 1.00 89.94 98 VAL A N 1
ATOM 782 C CA . VAL A 1 98 ? -22.018 4.860 26.352 1.00 89.94 98 VAL A CA 1
ATOM 783 C C . VAL A 1 98 ? -22.014 4.898 24.824 1.00 89.94 98 VAL A C 1
ATOM 785 O O . VAL A 1 98 ? -21.573 3.939 24.194 1.00 89.94 98 VAL A O 1
ATOM 788 N N . ILE A 1 99 ? -22.423 6.021 24.232 1.00 86.69 99 ILE A N 1
ATOM 789 C CA . ILE A 1 99 ? -22.424 6.215 22.776 1.00 86.69 99 ILE A CA 1
ATOM 790 C C . ILE A 1 99 ? -21.000 6.137 22.208 1.00 86.69 99 ILE A C 1
ATOM 792 O O . ILE A 1 99 ? -20.782 5.485 21.188 1.00 86.69 99 ILE A O 1
ATOM 796 N N . GLU A 1 100 ? -20.020 6.772 22.854 1.00 84.69 100 GLU A N 1
ATOM 797 C CA . GLU A 1 100 ? -18.622 6.747 22.410 1.00 84.69 100 GLU A CA 1
ATOM 798 C C . GLU A 1 100 ? -18.029 5.331 22.463 1.00 84.69 100 GLU A C 1
ATOM 800 O O . GLU A 1 100 ? -17.410 4.883 21.497 1.00 84.69 100 GLU A O 1
ATOM 805 N N . LYS A 1 101 ? -18.303 4.581 23.539 1.00 87.19 101 LYS A N 1
ATOM 806 C CA . LYS A 1 101 ? -17.911 3.167 23.643 1.00 87.19 101 LYS A CA 1
ATOM 807 C C . LYS A 1 101 ? -18.563 2.301 22.567 1.00 87.19 101 LYS A C 1
ATOM 809 O O . LYS A 1 101 ? -17.884 1.451 21.996 1.00 87.19 101 LYS A O 1
ATOM 814 N N . GLN A 1 102 ? -19.846 2.516 22.276 1.00 83.75 102 GLN A N 1
ATOM 815 C CA . GLN A 1 102 ? -20.548 1.760 21.240 1.00 83.75 102 GLN A CA 1
ATOM 816 C C . GLN A 1 102 ? -19.955 2.036 19.853 1.00 83.75 102 GLN A C 1
ATOM 818 O O . GLN A 1 102 ? -19.644 1.097 19.130 1.00 83.75 102 GLN A O 1
ATOM 823 N N . LYS A 1 103 ? -19.684 3.306 19.524 1.00 85.75 103 LYS A N 1
ATOM 824 C CA . LYS A 1 103 ? -19.030 3.688 18.260 1.00 85.75 103 LYS A CA 1
ATOM 825 C C . LYS A 1 103 ? -17.647 3.059 18.096 1.00 85.75 103 LYS A C 1
ATOM 827 O O . LYS A 1 103 ? -17.276 2.690 16.985 1.00 85.75 103 LYS A O 1
ATOM 832 N N . GLU A 1 104 ? -16.869 2.967 19.172 1.00 84.38 104 GLU A N 1
ATOM 833 C CA . GLU A 1 104 ? -15.550 2.331 19.124 1.00 84.38 104 GLU A CA 1
ATOM 834 C C . GLU A 1 104 ? -15.662 0.815 18.908 1.00 84.38 104 GLU A C 1
ATOM 836 O O . GLU A 1 104 ? -14.942 0.259 18.079 1.00 84.38 104 GLU A O 1
ATOM 841 N N . LEU A 1 105 ? -16.609 0.153 19.580 1.00 83.25 105 LEU A N 1
ATOM 842 C CA . LEU A 1 105 ? -16.893 -1.267 19.357 1.00 83.25 105 LEU A CA 1
ATOM 843 C C . LEU A 1 105 ? -17.366 -1.542 17.927 1.00 83.25 105 LEU A C 1
ATOM 845 O O . LEU A 1 105 ? -16.898 -2.497 17.310 1.00 83.25 105 LEU A O 1
ATOM 849 N N . ASP A 1 106 ? -18.242 -0.700 17.382 1.00 82.69 106 ASP A N 1
ATOM 850 C CA . ASP A 1 106 ? -18.750 -0.846 16.016 1.00 82.69 106 ASP A CA 1
ATOM 851 C C . ASP A 1 106 ? -17.622 -0.679 14.987 1.00 82.69 106 ASP A C 1
ATOM 853 O O . ASP A 1 106 ? -17.482 -1.508 14.091 1.00 82.69 106 ASP A O 1
ATOM 857 N N . LYS A 1 107 ? 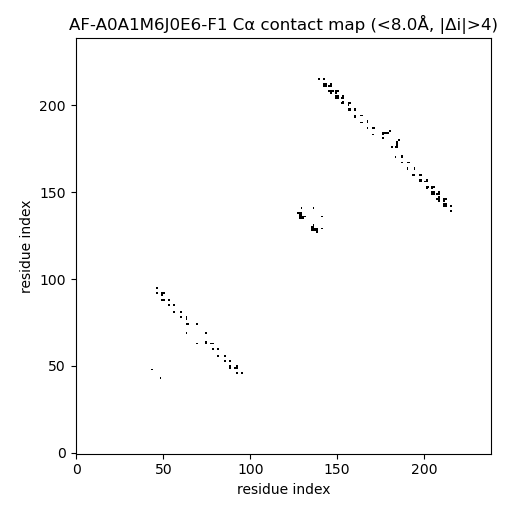-16.726 0.301 15.174 1.00 84.75 107 LYS A N 1
ATOM 858 C CA . LYS A 1 107 ? -15.523 0.455 14.333 1.00 84.75 107 LYS A CA 1
ATOM 859 C C . LYS A 1 107 ? -14.579 -0.740 14.416 1.00 84.75 107 LYS A C 1
ATOM 861 O O . LYS A 1 107 ? -13.914 -1.071 13.433 1.00 84.75 107 LYS A O 1
ATOM 866 N N . GLN A 1 108 ? -14.445 -1.355 15.589 1.00 80.56 108 GLN A N 1
ATOM 867 C CA . GLN A 1 108 ? -13.623 -2.555 15.736 1.00 80.56 108 GLN A CA 1
ATOM 868 C C . GLN A 1 108 ? -14.257 -3.743 15.015 1.00 80.56 108 GLN A C 1
ATOM 870 O O . GLN A 1 108 ? -13.544 -4.435 14.288 1.00 80.56 108 GLN A O 1
ATOM 875 N N . LYS A 1 109 ? -15.578 -3.923 15.139 1.00 77.81 109 LYS A N 1
ATOM 876 C CA . LYS A 1 109 ? -16.330 -4.954 14.411 1.00 77.81 109 LYS A CA 1
ATOM 877 C C . LYS A 1 109 ? -16.223 -4.780 12.899 1.00 77.81 109 LYS A C 1
ATOM 879 O O . LYS A 1 109 ? -15.845 -5.728 12.219 1.00 77.81 109 LYS A O 1
ATOM 884 N N . GLU A 1 110 ? -16.427 -3.568 12.395 1.00 77.56 110 GLU A N 1
ATOM 885 C CA . GLU A 1 110 ? -16.304 -3.240 10.970 1.00 77.56 110 GLU A CA 1
ATOM 886 C C . GLU A 1 110 ? -14.896 -3.555 10.435 1.00 77.56 110 GLU A C 1
ATOM 888 O O . GLU A 1 110 ? -14.744 -4.221 9.413 1.00 77.56 110 GLU A O 1
ATOM 893 N N . LYS A 1 111 ? -13.839 -3.193 11.176 1.00 76.88 111 LYS A N 1
ATOM 894 C CA . LYS A 1 111 ? -12.455 -3.547 10.812 1.00 76.88 111 LYS A CA 1
ATOM 895 C C . LYS A 1 111 ? -12.201 -5.052 10.812 1.00 76.88 111 LYS A C 1
ATOM 897 O O . LYS A 1 111 ? -11.388 -5.527 10.017 1.00 76.88 111 LYS A O 1
ATOM 902 N N . THR A 1 112 ? -12.813 -5.801 11.728 1.00 71.75 112 THR A N 1
ATOM 903 C CA . THR A 1 112 ? -12.672 -7.262 11.758 1.00 71.75 112 THR A CA 1
ATOM 904 C C . THR A 1 112 ? -13.465 -7.941 10.646 1.00 71.75 112 THR A C 1
ATOM 906 O O . THR A 1 112 ? -12.943 -8.866 10.032 1.00 71.75 112 THR A O 1
ATOM 909 N N . GLU A 1 113 ? -14.663 -7.451 10.322 1.00 71.25 113 GLU A N 1
ATOM 910 C CA . GLU A 1 113 ? -15.482 -7.961 9.219 1.00 71.25 113 GLU A CA 1
ATOM 911 C C . GLU A 1 113 ? -14.856 -7.647 7.857 1.00 71.25 113 GLU A C 1
ATOM 913 O O . GLU A 1 113 ? -14.762 -8.545 7.025 1.00 71.25 113 GLU A O 1
ATOM 918 N N . GLU A 1 114 ? -14.317 -6.442 7.640 1.00 72.19 114 GLU A N 1
ATOM 919 C CA . GLU A 1 114 ? -13.568 -6.127 6.415 1.00 72.19 114 GLU A CA 1
ATOM 920 C C . GLU A 1 114 ? -12.343 -7.032 6.230 1.00 72.19 114 GLU A C 1
ATOM 922 O O . GLU A 1 114 ? -12.029 -7.440 5.110 1.00 72.19 114 GLU A O 1
ATOM 927 N N . LYS A 1 115 ? -11.621 -7.341 7.316 1.00 71.25 115 LYS A N 1
ATOM 928 C CA . LYS A 1 115 ? -10.485 -8.271 7.268 1.00 71.25 115 LYS A CA 1
ATOM 929 C C . LYS A 1 115 ? -10.946 -9.687 6.942 1.00 71.25 115 LYS A C 1
ATOM 931 O O . LYS A 1 115 ? -10.386 -10.298 6.039 1.00 71.25 115 LYS A O 1
ATOM 936 N N . ALA A 1 116 ? -11.994 -10.171 7.606 1.00 69.50 116 ALA A N 1
ATOM 937 C CA . ALA A 1 116 ? -12.546 -11.498 7.362 1.00 69.50 116 ALA A CA 1
ATOM 938 C C . ALA A 1 116 ? -13.100 -11.646 5.934 1.00 69.50 116 ALA A C 1
ATOM 940 O O . ALA A 1 116 ? -12.872 -12.669 5.297 1.00 69.50 116 ALA A O 1
ATOM 941 N N . GLN A 1 117 ? -13.759 -10.619 5.388 1.00 66.31 117 GLN A N 1
ATOM 942 C CA . GLN A 1 117 ? -14.244 -10.616 4.004 1.00 66.31 117 GLN A CA 1
ATOM 943 C C . GLN A 1 117 ? -13.100 -10.566 2.983 1.00 66.31 117 GLN A C 1
ATOM 945 O O . GLN A 1 117 ? -13.163 -11.257 1.968 1.00 66.31 117 GLN A O 1
ATOM 950 N N . LYS A 1 118 ? -12.024 -9.807 3.247 1.00 62.53 118 LYS A N 1
ATOM 951 C CA . LYS A 1 118 ? -10.815 -9.815 2.401 1.00 62.53 118 LYS A CA 1
ATOM 952 C C . LYS A 1 118 ? -10.116 -11.174 2.427 1.00 62.53 118 LYS A C 1
ATOM 954 O O . LYS A 1 118 ? -9.733 -11.674 1.374 1.00 62.53 118 LYS A O 1
ATOM 959 N N . GLU A 1 119 ? -10.004 -11.794 3.597 1.00 57.91 119 GLU A N 1
ATOM 960 C CA . GLU A 1 119 ? -9.421 -13.130 3.750 1.00 57.91 119 GLU A CA 1
ATOM 961 C C . GLU A 1 119 ? -10.301 -14.223 3.118 1.00 57.91 119 GLU A C 1
ATOM 963 O O . GLU A 1 119 ? -9.775 -15.137 2.487 1.00 57.91 119 GLU A O 1
ATOM 968 N N . ALA A 1 120 ? -11.632 -14.120 3.207 1.00 55.47 120 ALA A N 1
ATOM 969 C CA . ALA A 1 120 ? -12.567 -15.032 2.544 1.00 55.47 120 ALA A CA 1
ATOM 970 C C . ALA A 1 120 ? -12.530 -14.886 1.012 1.00 55.47 120 ALA A C 1
ATOM 972 O O . ALA A 1 120 ? -12.451 -15.886 0.304 1.00 55.47 120 ALA A O 1
ATOM 973 N N . ALA A 1 121 ? -12.470 -13.657 0.488 1.00 56.16 121 ALA A N 1
ATOM 974 C CA . ALA A 1 121 ? -12.296 -13.405 -0.943 1.00 56.16 121 ALA A CA 1
ATOM 975 C C . ALA A 1 121 ? -10.919 -13.867 -1.467 1.00 56.16 121 ALA A C 1
ATOM 977 O O . ALA A 1 121 ? -10.796 -14.291 -2.619 1.00 56.16 121 ALA A O 1
ATOM 978 N N . GLU A 1 122 ? -9.869 -13.827 -0.638 1.00 54.56 122 GLU A N 1
ATOM 979 C CA . GLU A 1 122 ? -8.592 -14.475 -0.956 1.00 54.56 122 GLU A CA 1
ATOM 980 C C . GLU A 1 122 ? -8.687 -16.008 -0.917 1.00 54.56 122 GLU A C 1
ATOM 982 O O . GLU A 1 122 ? -8.057 -16.661 -1.754 1.00 54.56 122 GLU A O 1
ATOM 987 N N . ARG A 1 123 ? -9.494 -16.585 -0.011 1.00 53.28 123 ARG A N 1
ATOM 988 C CA . ARG A 1 123 ? -9.752 -18.036 0.083 1.00 53.28 123 ARG A CA 1
ATOM 989 C C . ARG A 1 123 ? -10.589 -18.594 -1.069 1.00 53.28 123 ARG A C 1
ATOM 991 O O . ARG A 1 123 ? -10.261 -19.662 -1.570 1.00 53.28 123 ARG A O 1
ATOM 998 N N . ASP A 1 124 ? -11.562 -17.859 -1.591 1.00 51.62 124 ASP A N 1
ATOM 999 C CA . ASP A 1 124 ? -12.265 -18.274 -2.816 1.00 51.62 124 ASP A CA 1
ATOM 1000 C C . ASP A 1 124 ? -11.363 -18.165 -4.056 1.00 51.62 124 ASP A C 1
ATOM 1002 O O . ASP A 1 124 ? -11.455 -18.960 -4.991 1.00 51.62 124 ASP A O 1
ATOM 1006 N N . ARG A 1 125 ? -10.369 -17.265 -4.033 1.00 51.34 125 ARG A N 1
ATOM 1007 C CA . ARG A 1 125 ? -9.248 -17.292 -4.990 1.00 51.34 125 ARG A CA 1
ATOM 1008 C C . ARG A 1 125 ? -8.244 -18.415 -4.712 1.00 51.34 125 ARG A C 1
ATOM 1010 O O . ARG A 1 125 ? -7.330 -18.595 -5.528 1.00 51.34 125 ARG A O 1
ATOM 1017 N N . LEU A 1 126 ? -8.342 -19.137 -3.588 1.00 48.66 126 LEU A N 1
ATOM 1018 C CA . LEU A 1 126 ? -7.389 -20.182 -3.213 1.00 48.66 126 LEU A CA 1
ATOM 1019 C C . LEU A 1 126 ? -7.588 -21.523 -3.940 1.00 48.66 126 LEU A C 1
ATOM 1021 O O . LEU A 1 126 ? -6.585 -22.217 -4.107 1.00 48.66 126 LEU A O 1
ATOM 1025 N N . ASN A 1 127 ? -8.772 -21.797 -4.503 1.00 53.16 127 ASN A N 1
ATOM 1026 C CA . ASN A 1 127 ? -9.111 -23.082 -5.147 1.00 53.16 127 ASN A CA 1
ATOM 1027 C C . ASN A 1 127 ? -9.202 -23.066 -6.692 1.00 53.16 127 ASN A C 1
ATOM 1029 O O . ASN A 1 127 ? -9.653 -24.035 -7.290 1.00 53.16 127 ASN A O 1
ATOM 1033 N N . GLY A 1 128 ? -8.806 -21.988 -7.373 1.00 58.88 128 GLY A N 1
ATOM 1034 C CA . GLY A 1 128 ? -9.049 -21.857 -8.816 1.00 58.88 128 GLY A CA 1
ATOM 1035 C C . GLY A 1 128 ? -7.901 -22.340 -9.700 1.00 58.88 128 GLY A C 1
ATOM 1036 O O . GLY A 1 128 ? -7.018 -21.538 -10.024 1.00 58.88 128 GLY A O 1
ATOM 1037 N N . ASP A 1 129 ? -7.940 -23.593 -10.153 1.00 66.69 129 ASP A N 1
ATOM 1038 C CA . ASP A 1 129 ? -7.327 -23.932 -11.439 1.00 66.69 129 ASP A CA 1
ATOM 1039 C C . ASP A 1 129 ? -7.968 -23.068 -12.531 1.00 66.69 129 ASP A C 1
ATOM 1041 O O . ASP A 1 129 ? -9.181 -22.839 -12.544 1.00 66.69 129 ASP A O 1
ATOM 1045 N N . LYS A 1 130 ? -7.148 -22.515 -13.428 1.00 70.88 130 LYS A N 1
ATOM 1046 C CA . LYS A 1 130 ? -7.642 -21.652 -14.506 1.00 70.88 130 LYS A CA 1
ATOM 1047 C C . LYS A 1 130 ? -7.837 -22.492 -15.755 1.00 70.88 130 LYS A C 1
ATOM 1049 O O . LYS A 1 130 ? -6.875 -23.059 -16.259 1.00 70.88 130 LYS A O 1
ATOM 1054 N N . VAL A 1 131 ? -9.048 -22.516 -16.302 1.00 74.06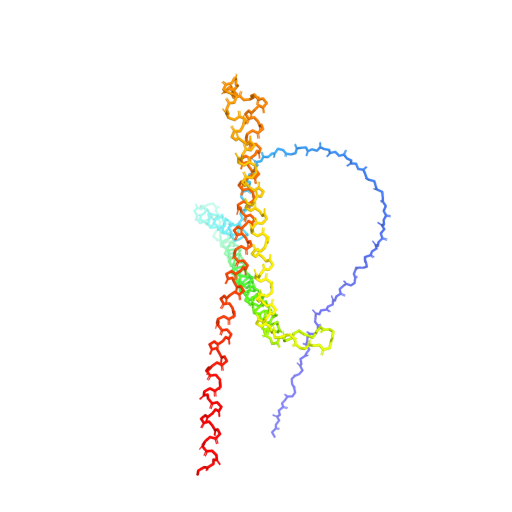 131 VAL A N 1
ATOM 1055 C CA . VAL A 1 131 ? -9.277 -23.087 -17.634 1.00 74.06 131 VAL A CA 1
ATOM 1056 C C . VAL A 1 131 ? -8.979 -22.023 -18.684 1.00 74.06 131 VAL A C 1
ATOM 1058 O O . VAL A 1 131 ? -9.552 -20.934 -18.647 1.00 74.06 131 VAL A O 1
ATOM 1061 N N . LYS A 1 132 ? -8.082 -22.327 -19.620 1.00 75.69 132 LYS A N 1
ATOM 1062 C CA . LYS A 1 132 ? -7.796 -21.484 -20.784 1.00 75.69 132 LYS A CA 1
ATOM 1063 C C . LYS A 1 132 ? -7.754 -22.362 -22.029 1.00 75.69 132 LYS A C 1
ATOM 1065 O O . LYS A 1 132 ? -7.037 -23.354 -22.042 1.00 75.69 132 LYS A O 1
ATOM 1070 N N . ASP A 1 133 ? -8.533 -22.008 -23.049 1.00 81.81 133 ASP A N 1
ATOM 1071 C CA . ASP A 1 133 ? -8.591 -22.727 -24.332 1.00 81.81 133 ASP A CA 1
ATOM 1072 C C . ASP A 1 133 ? -8.882 -24.238 -24.176 1.00 81.81 133 ASP A C 1
ATOM 1074 O O . ASP A 1 133 ? -8.329 -25.076 -24.880 1.00 81.81 133 ASP A O 1
ATOM 1078 N N . GLY A 1 134 ? -9.732 -24.596 -23.205 1.00 75.50 134 GLY A N 1
ATOM 1079 C CA . GLY A 1 134 ? -10.074 -25.989 -22.883 1.00 75.50 134 GLY A CA 1
ATOM 1080 C C . GLY A 1 134 ? -9.028 -26.743 -22.051 1.00 75.50 134 GLY A C 1
ATOM 1081 O O . GLY A 1 134 ? -9.255 -27.897 -21.704 1.00 75.50 134 GLY A O 1
ATOM 1082 N N . VAL A 1 135 ? -7.910 -26.104 -21.686 1.00 78.50 135 VAL A N 1
ATOM 1083 C CA . VAL A 1 135 ? -6.840 -26.694 -20.869 1.00 78.50 135 VAL A CA 1
ATOM 1084 C 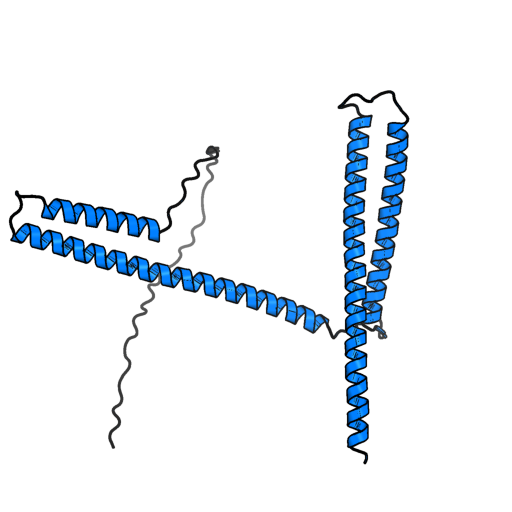C . VAL A 1 135 ? -6.939 -26.201 -19.429 1.00 78.50 135 VAL A C 1
ATOM 1086 O O . VAL A 1 135 ? -7.017 -24.996 -19.180 1.00 78.50 135 VAL A O 1
ATOM 1089 N N . ILE A 1 136 ? -6.904 -27.132 -18.473 1.00 78.12 136 ILE A N 1
ATOM 1090 C CA . ILE A 1 136 ? -6.830 -26.831 -17.040 1.00 78.12 136 ILE A CA 1
ATOM 1091 C C . ILE A 1 136 ? -5.376 -26.495 -16.699 1.00 78.12 136 ILE A C 1
ATOM 1093 O O . ILE A 1 136 ? -4.485 -27.338 -16.792 1.00 78.12 136 ILE A O 1
ATOM 1097 N N . ILE A 1 137 ? -5.125 -25.242 -16.330 1.00 78.81 137 ILE A N 1
ATOM 1098 C CA . ILE A 1 137 ? -3.818 -24.757 -15.897 1.00 78.81 137 ILE A CA 1
ATOM 1099 C C . ILE A 1 137 ? -3.824 -24.711 -14.378 1.00 78.81 137 ILE A C 1
ATOM 1101 O O . ILE A 1 137 ? -4.565 -23.927 -13.772 1.00 78.81 137 ILE A O 1
ATOM 1105 N N . SER A 1 138 ? -2.944 -25.514 -13.783 1.00 79.19 138 SER A N 1
ATOM 1106 C CA . SER A 1 138 ? -2.800 -25.550 -12.337 1.00 79.19 138 SER A CA 1
ATOM 1107 C C . SER A 1 138 ? -2.439 -24.173 -11.789 1.00 79.19 138 SER A C 1
ATOM 1109 O O . SER A 1 138 ? -1.649 -23.411 -12.362 1.00 79.19 138 SER A O 1
ATOM 1111 N N . ARG A 1 139 ? -2.998 -23.830 -10.634 1.00 74.38 139 ARG A N 1
ATOM 1112 C CA . ARG A 1 139 ? -2.736 -22.532 -10.000 1.00 74.38 139 ARG A CA 1
ATOM 1113 C C . ARG A 1 139 ? -1.254 -22.291 -9.689 1.00 74.38 139 ARG A C 1
ATO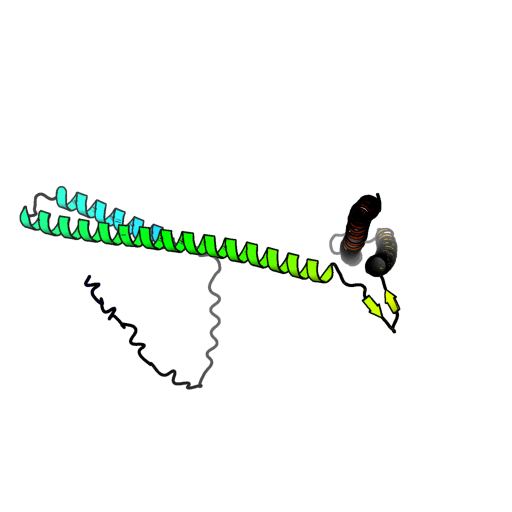M 1115 O O . ARG A 1 139 ? -0.785 -21.151 -9.748 1.00 74.38 139 ARG A O 1
ATOM 1122 N N . SER A 1 140 ? -0.514 -23.347 -9.356 1.00 78.31 140 SER A N 1
ATOM 1123 C CA . SER A 1 140 ? 0.936 -23.286 -9.144 1.00 78.31 140 SER A CA 1
ATOM 1124 C C . SER A 1 140 ? 1.669 -22.853 -10.416 1.00 78.31 140 SER A C 1
ATOM 1126 O O . SER A 1 140 ? 2.539 -21.982 -10.352 1.00 78.31 140 SER A O 1
ATOM 1128 N N . LEU A 1 141 ? 1.255 -23.368 -11.577 1.00 82.81 141 LEU A N 1
ATOM 1129 C CA . LEU A 1 141 ? 1.788 -22.969 -12.874 1.00 82.81 141 LEU A CA 1
ATOM 1130 C C . LEU A 1 141 ? 1.413 -21.523 -13.226 1.00 82.81 141 LEU A C 1
ATOM 1132 O O . LEU A 1 141 ? 2.268 -20.775 -13.694 1.00 82.81 141 LEU A O 1
ATOM 1136 N N . VAL A 1 142 ? 0.185 -21.086 -12.933 1.00 84.31 142 VAL A N 1
ATOM 1137 C CA . VAL A 1 142 ? -0.227 -19.680 -13.119 1.00 84.31 142 VAL A CA 1
ATOM 1138 C C . VAL A 1 142 ? 0.674 -18.731 -12.322 1.00 84.31 142 VAL A C 1
ATOM 1140 O O . VAL A 1 142 ? 1.2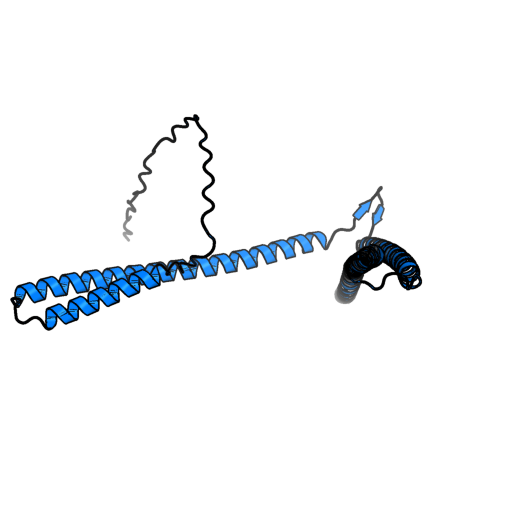06 -17.776 -12.887 1.00 84.31 142 VAL A O 1
ATOM 1143 N N . LYS A 1 143 ? 0.910 -19.017 -11.035 1.00 84.19 143 LYS A N 1
ATOM 1144 C CA . LYS A 1 143 ? 1.799 -18.206 -10.182 1.00 84.19 143 LYS A CA 1
ATOM 1145 C C . LYS A 1 143 ? 3.242 -18.206 -10.680 1.00 84.19 143 LYS A C 1
ATOM 1147 O O . LYS A 1 143 ? 3.911 -17.178 -10.602 1.00 84.19 143 LYS A O 1
ATOM 1152 N N . LEU A 1 144 ? 3.717 -19.335 -11.209 1.00 87.00 144 LEU A N 1
ATOM 1153 C CA . LEU A 1 144 ? 5.056 -19.438 -11.787 1.00 87.00 144 LEU A CA 1
ATOM 1154 C C . LEU A 1 144 ? 5.188 -18.605 -13.070 1.00 87.00 144 LEU A C 1
ATOM 1156 O O . LEU A 1 144 ? 6.192 -17.920 -13.255 1.00 87.00 144 LEU A O 1
ATOM 1160 N N . ILE A 1 145 ? 4.170 -18.616 -13.934 1.00 87.12 145 ILE A N 1
ATOM 1161 C CA . ILE A 1 145 ? 4.116 -17.770 -15.135 1.00 87.12 145 ILE A CA 1
ATOM 1162 C C . ILE A 1 145 ? 4.116 -16.287 -14.742 1.00 87.12 145 ILE A C 1
ATOM 1164 O O . ILE A 1 145 ? 4.871 -15.500 -15.311 1.00 87.12 145 ILE A O 1
ATOM 1168 N N . GLU A 1 146 ? 3.317 -15.901 -13.746 1.00 88.94 146 GLU A N 1
ATOM 1169 C CA . GLU A 1 146 ? 3.297 -14.531 -13.222 1.00 88.94 146 GLU A CA 1
ATOM 1170 C C . GLU A 1 146 ? 4.665 -14.123 -12.657 1.00 88.94 146 GLU A C 1
ATOM 1172 O O . GLU A 1 146 ? 5.178 -13.060 -13.002 1.00 88.94 146 GLU A O 1
ATOM 1177 N N . ALA A 1 147 ? 5.304 -14.990 -11.864 1.00 90.19 147 ALA A N 1
ATOM 1178 C CA . ALA A 1 147 ? 6.647 -14.754 -11.338 1.00 90.19 147 ALA A CA 1
ATOM 1179 C C . ALA A 1 147 ? 7.693 -14.601 -12.457 1.00 90.19 147 ALA A C 1
ATOM 1181 O O . ALA A 1 147 ? 8.522 -13.691 -12.408 1.00 90.19 147 ALA A O 1
ATOM 1182 N N . LYS A 1 148 ? 7.628 -15.437 -13.501 1.00 92.31 148 LYS A N 1
ATOM 1183 C CA . LYS A 1 148 ? 8.494 -15.325 -14.684 1.00 92.31 148 LYS A CA 1
ATOM 1184 C C . LYS A 1 148 ? 8.324 -13.970 -15.373 1.00 92.31 148 LYS A C 1
ATOM 1186 O O . LYS A 1 148 ? 9.321 -13.334 -15.712 1.00 92.31 148 LYS A O 1
ATOM 1191 N N . ASN A 1 149 ? 7.086 -13.521 -15.568 1.00 93.06 149 ASN A N 1
ATOM 1192 C CA . ASN A 1 149 ? 6.802 -12.233 -16.201 1.00 93.06 149 ASN A CA 1
ATOM 1193 C C . ASN A 1 149 ? 7.334 -11.066 -15.356 1.00 93.06 149 ASN A C 1
ATOM 1195 O O . ASN A 1 149 ? 8.015 -10.192 -15.891 1.00 93.06 149 ASN A O 1
ATOM 1199 N N . SER A 1 150 ? 7.111 -11.087 -14.038 1.00 94.12 150 SER A N 1
ATOM 1200 C CA . SER A 1 150 ? 7.688 -10.095 -13.120 1.00 94.12 150 SER A CA 1
ATOM 1201 C C . SER A 1 150 ? 9.218 -10.084 -13.168 1.00 94.12 150 SER A C 1
ATOM 1203 O O . SER A 1 150 ? 9.817 -9.012 -13.190 1.00 94.12 150 SER A O 1
ATOM 1205 N N . MET A 1 151 ? 9.870 -11.246 -13.277 1.00 93.31 151 MET A N 1
ATOM 1206 C CA . MET A 1 151 ? 11.327 -11.319 -13.434 1.00 93.31 151 MET A CA 1
ATOM 1207 C C . MET A 1 151 ? 11.810 -10.713 -14.762 1.00 93.31 151 MET A C 1
ATOM 1209 O O . MET A 1 151 ? 12.833 -10.026 -14.798 1.00 93.31 151 MET A O 1
ATOM 1213 N N . GLY A 1 152 ? 11.057 -10.910 -15.849 1.00 95.62 152 GLY A N 1
ATOM 1214 C CA . GLY A 1 152 ? 11.302 -10.234 -17.126 1.00 95.62 152 GLY A CA 1
ATOM 1215 C C . GLY A 1 152 ? 11.219 -8.710 -17.001 1.00 95.62 152 GLY A C 1
ATOM 1216 O O . GLY A 1 152 ? 12.105 -8.002 -17.483 1.00 95.62 152 GLY A O 1
ATOM 1217 N N . ASN A 1 153 ? 10.216 -8.206 -16.277 1.00 95.06 153 ASN A N 1
ATOM 1218 C CA . ASN A 1 153 ? 10.062 -6.775 -16.009 1.00 95.06 153 ASN A CA 1
ATOM 1219 C C . ASN A 1 153 ? 11.230 -6.223 -15.177 1.00 95.06 153 ASN A C 1
ATOM 1221 O O . ASN A 1 153 ? 11.784 -5.184 -15.524 1.00 95.06 153 ASN A O 1
ATOM 1225 N N . ILE A 1 154 ? 11.657 -6.930 -14.123 1.00 96.19 154 ILE A N 1
ATOM 1226 C CA . ILE A 1 154 ? 12.840 -6.572 -13.316 1.00 96.19 154 ILE A CA 1
ATOM 1227 C C . ILE A 1 154 ? 14.073 -6.420 -14.208 1.00 96.19 154 ILE A C 1
ATOM 1229 O O . ILE A 1 154 ? 14.808 -5.440 -14.094 1.00 96.19 154 ILE A O 1
ATOM 1233 N N . HIS A 1 155 ? 14.293 -7.372 -15.118 1.00 96.69 155 HIS A N 1
ATOM 1234 C CA . HIS A 1 155 ? 15.425 -7.318 -16.034 1.00 96.69 155 HIS A CA 1
ATOM 1235 C C . HIS A 1 155 ? 15.376 -6.074 -16.932 1.00 96.69 155 HIS A C 1
ATOM 1237 O O . HIS A 1 155 ? 16.375 -5.363 -17.039 1.00 96.69 155 HIS A O 1
ATOM 1243 N N . GLN A 1 156 ? 14.214 -5.767 -17.518 1.00 97.12 156 GLN A N 1
ATOM 1244 C CA . GLN A 1 156 ? 14.030 -4.568 -18.341 1.00 97.12 156 GLN A CA 1
ATOM 1245 C C . GLN A 1 156 ? 14.263 -3.280 -17.541 1.00 97.12 156 GLN A C 1
ATOM 1247 O O . GLN A 1 156 ? 15.018 -2.416 -17.981 1.00 97.12 156 GLN A O 1
ATOM 1252 N N . LEU A 1 157 ? 13.687 -3.174 -16.339 1.00 97.19 157 LEU A N 1
ATOM 1253 C CA . LEU A 1 157 ? 13.866 -2.018 -15.453 1.00 97.19 157 LEU A CA 1
ATOM 1254 C C . LEU A 1 157 ? 15.340 -1.812 -15.082 1.00 97.19 157 LEU A C 1
ATOM 1256 O O . LEU A 1 157 ? 15.838 -0.686 -15.124 1.00 97.19 157 LEU A O 1
ATOM 1260 N N . ASN A 1 158 ? 16.055 -2.893 -14.766 1.00 95.56 158 ASN A N 1
ATOM 1261 C CA . ASN A 1 158 ? 17.479 -2.843 -14.441 1.00 95.56 158 ASN A CA 1
ATOM 1262 C C . ASN A 1 158 ? 18.335 -2.472 -15.662 1.00 95.56 158 ASN A C 1
ATOM 1264 O O . ASN A 1 158 ? 19.284 -1.701 -15.522 1.00 95.56 158 ASN A O 1
ATOM 1268 N N . ALA A 1 159 ? 17.989 -2.962 -16.856 1.00 97.38 159 ALA A N 1
ATOM 1269 C CA . ALA A 1 159 ? 18.661 -2.582 -18.097 1.00 97.38 159 ALA A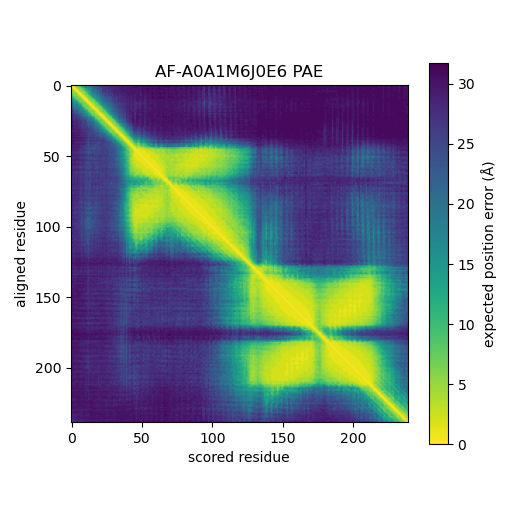 CA 1
ATOM 1270 C C . ALA A 1 159 ? 18.486 -1.083 -18.392 1.00 97.38 159 ALA A C 1
ATOM 1272 O O . ALA A 1 159 ? 19.468 -0.390 -18.661 1.00 97.38 159 ALA A O 1
ATOM 1273 N N . THR A 1 160 ? 17.268 -0.550 -18.256 1.00 97.00 160 THR A N 1
ATOM 1274 C CA . THR A 1 160 ? 17.013 0.891 -18.395 1.00 97.00 160 THR A CA 1
ATOM 1275 C C . THR A 1 160 ? 17.755 1.693 -17.325 1.00 97.00 160 THR A C 1
ATOM 1277 O O . THR A 1 160 ? 18.400 2.687 -17.648 1.00 97.00 160 THR A O 1
ATOM 1280 N N . LYS A 1 161 ? 17.752 1.248 -16.060 1.00 97.38 161 LYS A N 1
ATOM 1281 C CA . LYS A 1 161 ? 18.518 1.894 -14.980 1.00 97.38 161 LYS A CA 1
ATOM 1282 C C . LYS A 1 161 ? 20.011 1.966 -15.321 1.00 97.38 161 LYS A C 1
ATOM 1284 O O . LYS A 1 161 ? 20.627 3.012 -15.132 1.00 97.38 161 LYS A O 1
ATOM 1289 N N . ALA A 1 162 ? 20.585 0.886 -15.855 1.00 96.69 162 ALA A N 1
ATOM 1290 C CA . ALA A 1 162 ? 21.985 0.850 -16.270 1.00 96.69 162 ALA A CA 1
ATOM 1291 C C . ALA A 1 162 ? 22.276 1.838 -17.414 1.00 96.69 162 ALA A C 1
ATOM 1293 O O . ALA A 1 162 ? 23.271 2.558 -17.354 1.00 96.69 162 ALA A O 1
ATOM 1294 N N . GLN A 1 163 ? 21.386 1.936 -18.408 1.00 96.88 163 GLN A N 1
ATOM 1295 C CA . GLN A 1 163 ? 21.498 2.917 -19.496 1.00 96.88 163 GLN A CA 1
ATOM 1296 C C . GLN A 1 163 ? 21.475 4.362 -18.972 1.00 96.88 163 GLN A C 1
ATOM 1298 O O . GLN A 1 163 ? 22.330 5.161 -19.354 1.00 96.88 163 GLN A O 1
ATOM 1303 N N . LEU A 1 164 ? 20.572 4.684 -18.039 1.00 96.00 164 LEU A N 1
ATOM 1304 C CA . LEU A 1 164 ? 20.545 6.001 -17.387 1.00 96.00 164 LEU A CA 1
ATOM 1305 C C . LEU A 1 164 ? 21.826 6.270 -16.581 1.00 96.00 164 LEU A C 1
ATOM 1307 O O . LEU A 1 164 ? 22.309 7.400 -16.550 1.00 96.00 164 LEU A O 1
ATOM 1311 N N . GLY A 1 165 ? 22.409 5.240 -15.960 1.00 95.31 165 GLY A N 1
ATOM 1312 C CA . GLY A 1 165 ? 23.694 5.339 -15.262 1.00 95.31 165 GLY A CA 1
ATOM 1313 C C . GLY A 1 165 ? 24.862 5.664 -16.199 1.00 95.31 165 GLY A C 1
ATOM 1314 O O . GLY A 1 165 ? 25.732 6.472 -15.859 1.00 95.31 165 GLY A O 1
ATOM 1315 N N . VAL A 1 166 ? 24.859 5.092 -17.405 1.00 94.62 166 VAL A N 1
ATOM 1316 C CA . VAL A 1 166 ? 25.826 5.416 -18.463 1.00 94.62 166 VAL A CA 1
ATOM 1317 C C . VAL A 1 166 ? 25.646 6.865 -18.932 1.00 94.62 166 VAL A C 1
ATOM 1319 O O . VAL A 1 166 ? 26.625 7.611 -18.984 1.00 94.62 166 VAL A O 1
ATOM 1322 N N . GLU A 1 167 ? 24.410 7.308 -19.187 1.00 91.88 167 GLU A N 1
ATOM 1323 C CA . GLU A 1 167 ? 24.114 8.703 -19.552 1.00 91.88 167 GLU A CA 1
ATOM 1324 C C . GLU A 1 167 ? 24.586 9.687 -18.467 1.00 91.88 167 GLU A C 1
ATOM 1326 O O . GLU A 1 167 ? 25.300 10.652 -18.756 1.00 91.88 167 GLU A O 1
ATOM 1331 N N . ALA A 1 168 ? 24.273 9.404 -17.199 1.00 91.06 168 ALA A N 1
ATOM 1332 C CA . ALA A 1 168 ? 24.720 10.210 -16.064 1.00 91.06 168 ALA A CA 1
ATOM 1333 C C . ALA A 1 168 ? 26.256 10.273 -15.968 1.00 91.06 168 ALA A C 1
ATOM 1335 O O . ALA A 1 168 ? 26.821 11.322 -15.650 1.00 91.06 168 ALA A O 1
ATOM 1336 N N . SER A 1 169 ? 26.949 9.179 -16.298 1.00 87.88 169 SER A N 1
ATOM 1337 C CA . SER A 1 169 ? 28.415 9.132 -16.320 1.00 87.88 169 SER A CA 1
ATOM 1338 C C . SER A 1 169 ? 29.003 10.039 -17.407 1.00 87.88 169 SER A C 1
ATOM 1340 O O . SER A 1 169 ? 29.951 10.780 -17.134 1.00 87.88 169 SER A O 1
ATOM 1342 N N . TYR A 1 170 ? 28.408 10.075 -18.605 1.00 88.94 170 TYR A N 1
ATOM 1343 C CA . TYR A 1 170 ? 28.822 11.004 -19.666 1.00 88.94 170 TYR A CA 1
ATOM 1344 C C . TYR A 1 170 ? 28.622 12.474 -19.281 1.00 88.94 170 TYR A C 1
ATOM 1346 O O . TYR A 1 170 ? 29.449 13.323 -19.630 1.00 88.94 170 TYR A O 1
ATOM 1354 N N . LEU A 1 171 ? 27.555 12.787 -18.540 1.00 83.38 171 LEU A N 1
ATOM 1355 C CA . LEU A 1 171 ? 27.320 14.137 -18.022 1.00 83.38 171 LEU A CA 1
ATOM 1356 C C . LEU A 1 171 ? 28.338 14.520 -16.937 1.00 83.38 171 LEU A C 1
ATOM 1358 O O . LEU A 1 171 ? 28.810 15.656 -16.925 1.00 83.38 171 LEU A O 1
ATOM 1362 N N . ASN A 1 172 ? 28.738 13.571 -16.084 1.00 74.69 172 ASN A N 1
ATOM 1363 C CA . ASN A 1 172 ? 29.766 13.768 -15.056 1.00 74.69 172 ASN A CA 1
ATOM 1364 C C . ASN A 1 172 ? 31.187 13.945 -15.625 1.00 74.69 172 ASN A C 1
ATOM 1366 O O . ASN A 1 172 ? 31.995 14.673 -15.044 1.00 74.69 172 ASN A O 1
ATOM 1370 N N . MET A 1 173 ? 31.513 13.309 -16.757 1.00 63.91 173 MET A N 1
ATOM 1371 C CA . MET A 1 173 ? 32.834 13.434 -17.398 1.00 63.91 173 MET A CA 1
ATOM 1372 C C . MET A 1 173 ? 33.085 14.827 -17.989 1.00 63.91 173 MET A C 1
ATOM 1374 O O . MET A 1 173 ? 34.233 15.278 -18.046 1.00 63.91 173 MET A O 1
ATOM 1378 N N . ARG A 1 174 ? 32.028 15.559 -18.363 1.00 62.22 174 ARG A N 1
ATOM 1379 C CA . ARG A 1 174 ? 32.128 16.967 -18.767 1.00 62.22 174 ARG A CA 1
ATOM 1380 C C . ARG A 1 174 ? 32.274 17.839 -17.517 1.00 62.22 174 ARG A C 1
ATOM 1382 O O . ARG A 1 174 ? 31.333 18.516 -17.112 1.00 62.22 174 ARG A O 1
ATOM 1389 N N . LYS A 1 175 ? 33.473 17.856 -16.918 1.00 57.66 175 LYS A N 1
ATOM 1390 C CA . LYS A 1 175 ? 33.862 18.637 -15.715 1.00 57.66 175 LYS A CA 1
ATOM 1391 C C . LYS A 1 175 ? 33.622 20.164 -15.796 1.00 57.66 175 LYS A C 1
ATOM 1393 O O . LYS A 1 175 ? 34.002 20.878 -14.876 1.00 57.66 175 LYS A O 1
ATOM 1398 N N . VAL A 1 176 ? 33.004 20.666 -16.863 1.00 56.12 176 VAL A N 1
ATOM 1399 C CA . VAL A 1 176 ? 32.851 22.090 -17.189 1.00 56.12 176 VAL A CA 1
ATOM 1400 C C . VAL A 1 176 ? 31.761 22.779 -16.353 1.00 56.12 176 VAL A C 1
ATOM 1402 O O . VAL A 1 176 ? 31.808 23.990 -16.188 1.00 56.12 176 VAL A O 1
ATOM 1405 N N . HIS A 1 177 ? 30.813 22.049 -15.749 1.00 52.03 177 HIS A N 1
ATOM 1406 C CA . HIS A 1 177 ? 29.674 22.677 -15.059 1.00 52.03 177 HIS A CA 1
ATOM 1407 C C . HIS A 1 177 ? 29.316 21.996 -13.733 1.00 52.03 177 HIS A C 1
ATOM 1409 O O . HIS A 1 177 ? 28.244 21.410 -13.588 1.00 52.03 177 HIS A O 1
ATOM 1415 N N . LYS A 1 178 ? 30.215 22.092 -12.745 1.00 57.47 178 LYS A N 1
ATOM 1416 C CA . LYS A 1 178 ? 29.935 21.707 -11.346 1.00 57.47 178 LYS A CA 1
ATOM 1417 C C . LYS A 1 178 ? 29.149 22.766 -10.559 1.00 57.47 178 LYS A C 1
ATOM 1419 O O . LYS A 1 178 ? 28.892 22.576 -9.374 1.00 57.47 178 LYS A O 1
ATOM 1424 N N . GLU A 1 179 ? 28.771 23.873 -11.193 1.00 66.88 179 GLU A N 1
ATOM 1425 C CA . GLU A 1 179 ? 27.949 24.900 -10.558 1.00 66.88 179 GLU A CA 1
ATOM 1426 C C . GLU A 1 179 ? 26.530 24.386 -10.287 1.00 66.88 179 GLU A C 1
ATOM 1428 O O . GLU A 1 179 ? 25.859 23.822 -11.162 1.00 66.88 179 GLU A O 1
ATOM 1433 N N . SER A 1 180 ? 26.076 24.606 -9.053 1.00 62.88 180 SER A N 1
ATOM 1434 C CA . SER A 1 180 ? 24.703 24.352 -8.626 1.00 62.88 180 SER A CA 1
ATOM 1435 C C . SER A 1 180 ? 23.731 25.131 -9.517 1.00 62.88 180 SER A C 1
ATOM 1437 O O . SER A 1 180 ? 23.780 26.355 -9.575 1.00 62.88 180 SER A O 1
ATOM 1439 N N . GLY A 1 181 ? 22.847 24.419 -10.221 1.00 68.56 181 GLY A N 1
ATOM 1440 C CA . GLY A 1 181 ? 21.828 25.018 -11.092 1.00 68.56 181 GLY A CA 1
ATOM 1441 C C . GLY A 1 181 ? 22.131 24.985 -12.594 1.00 68.56 181 GLY A C 1
ATOM 1442 O O . GLY A 1 181 ? 21.251 25.352 -13.380 1.00 68.56 181 GLY A O 1
ATOM 1443 N N . SER A 1 182 ? 23.303 24.489 -13.008 1.00 80.81 182 SER A N 1
ATOM 1444 C CA . SER A 1 182 ? 23.630 24.269 -14.423 1.00 80.81 182 SER A CA 1
ATOM 1445 C C . SER A 1 182 ? 22.685 23.257 -15.093 1.00 80.81 182 SER A C 1
ATOM 1447 O O . SER A 1 182 ? 22.061 22.421 -14.429 1.00 80.81 182 SER A O 1
ATOM 1449 N N . PHE A 1 183 ? 22.579 23.304 -16.427 1.00 86.56 183 PHE A N 1
ATOM 1450 C CA . PHE A 1 183 ? 21.780 22.335 -17.189 1.00 86.56 183 PHE A CA 1
ATOM 1451 C C . PHE A 1 183 ? 22.205 20.890 -16.885 1.00 86.56 183 PHE A C 1
ATOM 1453 O O . PHE A 1 183 ? 21.353 20.053 -16.588 1.00 86.56 183 PHE A O 1
ATOM 1460 N N . ASN A 1 184 ? 23.516 20.623 -16.860 1.00 85.19 184 ASN A N 1
ATOM 1461 C CA . ASN A 1 184 ? 24.059 19.298 -16.555 1.00 85.19 184 ASN A CA 1
ATOM 1462 C C . ASN A 1 184 ? 23.702 18.853 -15.133 1.00 85.19 184 ASN A C 1
ATOM 1464 O O . ASN A 1 184 ? 23.289 17.713 -14.956 1.00 85.19 184 ASN A O 1
ATOM 1468 N N . ALA A 1 185 ? 23.785 19.740 -14.134 1.00 84.00 185 ALA A N 1
ATOM 1469 C CA . ALA A 1 185 ? 23.404 19.415 -12.757 1.00 84.00 185 ALA A CA 1
ATOM 1470 C C . ALA A 1 185 ? 21.904 19.082 -12.635 1.00 84.00 185 ALA A C 1
ATOM 1472 O O . ALA A 1 185 ? 21.529 18.113 -11.971 1.00 84.00 185 ALA A O 1
ATOM 1473 N N . LYS A 1 186 ? 21.037 19.840 -13.322 1.00 88.75 186 LYS A N 1
ATOM 1474 C CA . LYS A 1 186 ? 19.590 19.565 -13.372 1.00 88.75 186 LYS A CA 1
ATOM 1475 C C . LYS A 1 186 ? 19.289 18.242 -14.075 1.00 88.75 186 LYS A C 1
ATOM 1477 O O . LYS A 1 186 ? 18.463 17.474 -13.587 1.00 88.75 186 LYS A O 1
ATOM 1482 N N . GLN A 1 187 ? 19.950 17.967 -15.197 1.00 90.50 187 GLN A N 1
ATOM 1483 C CA . GLN A 1 187 ? 19.778 16.716 -15.935 1.00 90.50 187 GLN A CA 1
ATOM 1484 C C . GLN A 1 187 ? 20.275 15.518 -15.119 1.00 90.50 187 GLN A C 1
ATOM 1486 O O . GLN A 1 187 ? 19.571 14.519 -15.014 1.00 90.50 187 GLN A O 1
ATOM 1491 N N . LEU A 1 188 ? 21.425 15.643 -14.454 1.00 90.94 188 LEU A N 1
ATOM 1492 C CA . LEU A 1 188 ? 21.969 14.608 -13.579 1.00 90.94 188 LEU A CA 1
ATOM 1493 C C . LEU A 1 188 ? 21.013 14.286 -12.423 1.00 90.94 188 LEU A C 1
ATOM 1495 O O . LEU A 1 188 ? 20.734 13.121 -12.154 1.00 90.94 188 LEU A O 1
ATOM 1499 N N . SER A 1 189 ? 20.440 15.312 -11.786 1.00 90.25 189 SER A N 1
ATOM 1500 C CA . SER A 1 189 ? 19.425 15.129 -10.744 1.00 90.25 189 SER A CA 1
ATOM 1501 C C . SER A 1 189 ? 18.178 14.401 -11.264 1.00 90.25 189 SER A C 1
ATOM 1503 O O . SER A 1 189 ? 17.683 13.494 -10.595 1.00 90.25 189 SER A O 1
ATOM 1505 N N . LYS A 1 190 ? 17.695 14.730 -12.471 1.00 94.44 190 LYS A N 1
ATOM 1506 C CA . LYS A 1 190 ? 16.573 14.016 -13.105 1.00 94.44 190 LYS A CA 1
ATOM 1507 C C . LYS A 1 190 ? 16.900 12.547 -13.362 1.00 94.44 190 LYS A C 1
ATOM 1509 O O . LYS A 1 190 ? 16.079 11.692 -13.040 1.00 94.44 190 LYS A O 1
ATOM 1514 N N . LEU A 1 191 ? 18.087 12.255 -13.896 1.00 94.44 191 LEU A N 1
ATOM 1515 C CA . LEU A 1 191 ? 18.537 10.884 -14.143 1.00 94.44 191 LEU A CA 1
ATOM 1516 C C . LEU A 1 191 ? 18.644 10.090 -12.838 1.00 94.44 191 LEU A C 1
ATOM 1518 O O . LEU A 1 191 ? 18.159 8.966 -12.776 1.00 94.44 191 LEU A O 1
ATOM 1522 N N . HIS A 1 192 ? 19.201 10.678 -11.776 1.00 94.44 192 HIS A N 1
ATOM 1523 C CA . HIS A 1 192 ? 19.254 10.034 -10.461 1.00 94.44 192 HIS A CA 1
ATOM 1524 C C . HIS A 1 192 ? 17.865 9.754 -9.887 1.00 94.44 192 HIS A C 1
ATOM 1526 O O . HIS A 1 192 ? 17.613 8.636 -9.443 1.00 94.44 192 HIS A O 1
ATOM 1532 N N . SER A 1 193 ? 16.943 10.716 -9.958 1.00 96.12 193 SER A N 1
ATOM 1533 C CA . SER A 1 193 ? 15.555 10.503 -9.537 1.00 96.12 193 SER A CA 1
ATOM 1534 C C . SER A 1 193 ? 14.882 9.386 -10.339 1.00 96.12 193 SER A C 1
ATOM 1536 O O . SER A 1 193 ? 14.249 8.512 -9.751 1.00 96.12 193 SER A O 1
ATOM 1538 N N . ALA A 1 194 ? 15.068 9.360 -11.663 1.00 96.06 194 ALA A N 1
ATOM 1539 C CA . ALA A 1 194 ? 14.535 8.307 -12.524 1.00 96.06 194 ALA A CA 1
ATOM 1540 C C . ALA A 1 194 ? 15.124 6.927 -12.183 1.00 96.06 194 ALA A C 1
ATOM 1542 O O . ALA A 1 194 ? 14.377 5.955 -12.079 1.00 96.06 194 ALA A O 1
ATOM 1543 N N . MET A 1 195 ? 16.436 6.834 -11.933 1.00 96.88 195 MET A N 1
ATOM 1544 C CA . MET A 1 195 ? 17.083 5.594 -11.490 1.00 96.88 195 MET A CA 1
ATOM 1545 C C . MET A 1 195 ? 16.514 5.091 -10.156 1.00 96.88 195 MET A C 1
ATOM 1547 O O . MET A 1 195 ? 16.231 3.900 -10.040 1.00 96.88 195 MET A O 1
ATOM 1551 N N . SER A 1 196 ? 16.289 5.980 -9.183 1.00 97.25 196 SER A N 1
ATOM 1552 C CA . SER A 1 196 ? 15.655 5.625 -7.905 1.00 97.25 196 SER A CA 1
ATOM 1553 C C . SER A 1 196 ? 14.212 5.146 -8.088 1.00 97.25 196 SER A C 1
ATOM 1555 O O . SER A 1 196 ? 13.787 4.183 -7.452 1.00 97.25 196 SER A O 1
ATOM 1557 N N . SER A 1 197 ? 13.442 5.775 -8.982 1.00 96.81 197 SER A N 1
ATOM 1558 C CA . SER A 1 197 ? 12.084 5.324 -9.308 1.00 96.81 197 SER A CA 1
ATOM 1559 C C . SER A 1 197 ? 12.070 3.938 -9.960 1.00 96.81 197 SER A C 1
ATOM 1561 O O . SER A 1 197 ? 11.242 3.107 -9.587 1.00 96.81 197 SER A O 1
ATOM 1563 N N . LEU A 1 198 ? 12.994 3.663 -10.888 1.00 96.44 198 LEU A N 1
ATOM 1564 C CA . LEU A 1 198 ? 13.137 2.344 -11.518 1.00 96.44 198 LEU A CA 1
ATOM 1565 C C . LEU A 1 198 ? 13.553 1.270 -10.508 1.00 96.44 198 LEU A C 1
ATOM 1567 O O . LEU A 1 198 ? 13.045 0.154 -10.560 1.00 96.44 198 LEU A O 1
ATOM 1571 N N . GLU A 1 199 ? 14.429 1.605 -9.563 1.00 95.69 199 GLU A N 1
ATOM 1572 C CA . GLU A 1 199 ? 14.826 0.707 -8.476 1.00 95.69 199 GLU A CA 1
ATOM 1573 C C . GLU A 1 199 ? 13.647 0.351 -7.568 1.00 95.69 199 GLU A C 1
ATOM 1575 O O . GLU A 1 199 ? 13.415 -0.824 -7.287 1.00 95.69 199 GLU A O 1
ATOM 1580 N N . ASN A 1 200 ? 12.828 1.334 -7.193 1.00 96.06 200 ASN A N 1
ATOM 1581 C CA . ASN A 1 200 ? 11.605 1.080 -6.432 1.00 96.06 200 ASN A CA 1
ATOM 1582 C C . ASN A 1 200 ? 10.608 0.210 -7.212 1.00 96.06 200 ASN A C 1
ATOM 1584 O O . ASN A 1 200 ? 10.010 -0.703 -6.643 1.00 96.06 200 ASN A O 1
ATOM 1588 N N . ALA A 1 201 ? 10.442 0.453 -8.515 1.00 95.38 201 ALA A N 1
ATOM 1589 C CA . ALA A 1 201 ? 9.593 -0.378 -9.368 1.00 95.38 201 ALA A CA 1
ATOM 1590 C C . ALA A 1 201 ? 10.114 -1.825 -9.461 1.00 95.38 201 ALA A C 1
ATOM 1592 O O . ALA A 1 201 ? 9.333 -2.767 -9.336 1.00 95.38 201 ALA A O 1
ATOM 1593 N N . SER A 1 202 ? 11.431 -1.998 -9.599 1.00 94.31 202 SER A N 1
ATOM 1594 C CA . SER A 1 202 ? 12.106 -3.300 -9.632 1.00 94.31 202 SER A CA 1
ATOM 1595 C C . SER A 1 202 ? 11.906 -4.064 -8.317 1.00 94.31 202 SER A C 1
ATOM 1597 O O . SER A 1 202 ? 11.492 -5.222 -8.325 1.00 94.31 202 SER A O 1
ATOM 1599 N N . ASN A 1 203 ? 12.062 -3.387 -7.175 1.00 94.50 203 ASN A N 1
ATOM 1600 C CA . ASN A 1 203 ? 11.804 -3.963 -5.852 1.00 94.50 203 ASN A CA 1
ATOM 1601 C C . ASN A 1 203 ? 10.332 -4.361 -5.656 1.00 94.50 203 ASN A C 1
ATOM 1603 O O . ASN A 1 203 ? 10.040 -5.395 -5.056 1.00 94.50 203 ASN A O 1
ATOM 1607 N N . ASN A 1 204 ? 9.389 -3.579 -6.186 1.00 94.06 204 ASN A N 1
ATOM 1608 C CA . ASN A 1 204 ? 7.969 -3.927 -6.138 1.00 94.06 204 ASN A CA 1
ATOM 1609 C C . ASN A 1 204 ? 7.655 -5.185 -6.960 1.00 94.06 204 ASN A C 1
ATOM 1611 O O . ASN A 1 204 ? 6.906 -6.042 -6.491 1.00 94.06 204 ASN A O 1
ATOM 1615 N N . GLU A 1 205 ? 8.235 -5.331 -8.153 1.00 93.19 205 GLU A N 1
ATOM 1616 C CA . GLU A 1 205 ? 8.122 -6.567 -8.937 1.00 93.19 205 GLU A CA 1
ATOM 1617 C C . GLU A 1 205 ? 8.800 -7.751 -8.231 1.00 93.19 205 GLU A C 1
ATOM 1619 O O . GLU A 1 205 ? 8.234 -8.843 -8.188 1.00 93.19 205 GLU A O 1
ATOM 1624 N N . LEU A 1 206 ? 9.954 -7.538 -7.590 1.00 92.75 206 LEU A N 1
ATOM 1625 C CA . LEU A 1 206 ? 10.633 -8.573 -6.806 1.00 92.75 206 LEU A CA 1
ATOM 1626 C C . LEU A 1 206 ? 9.757 -9.065 -5.648 1.00 92.75 206 LEU A C 1
ATOM 1628 O O . LEU A 1 206 ? 9.644 -10.268 -5.421 1.00 92.75 206 LEU A O 1
ATOM 1632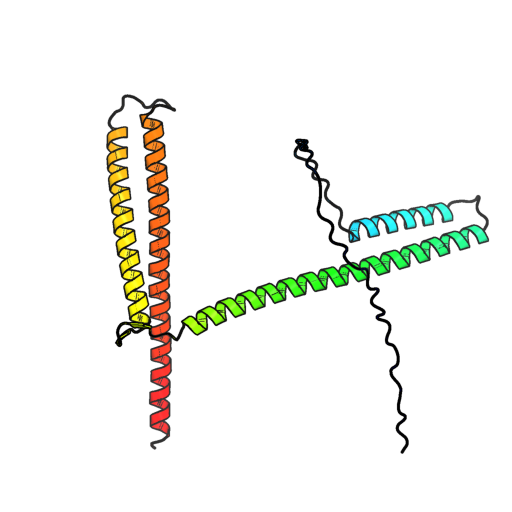 N N . ASN A 1 207 ? 9.067 -8.156 -4.959 1.00 90.38 207 ASN A N 1
ATOM 1633 C CA . ASN A 1 207 ? 8.122 -8.518 -3.905 1.00 90.38 207 ASN A CA 1
ATOM 1634 C C . ASN A 1 207 ? 6.957 -9.370 -4.436 1.00 90.38 207 ASN A C 1
ATOM 1636 O O . ASN A 1 207 ? 6.534 -10.306 -3.756 1.00 90.38 207 ASN A O 1
ATOM 1640 N N . LYS A 1 208 ? 6.465 -9.112 -5.658 1.00 90.19 208 LYS A N 1
ATOM 1641 C CA . LYS A 1 208 ? 5.455 -9.973 -6.302 1.00 90.19 208 LYS A CA 1
ATOM 1642 C C . LYS A 1 208 ? 5.998 -11.379 -6.552 1.00 90.19 208 LYS A C 1
ATOM 1644 O O . LYS A 1 208 ? 5.316 -12.349 -6.229 1.00 90.19 208 LYS A O 1
ATOM 1649 N N . VAL A 1 209 ? 7.229 -11.497 -7.057 1.00 89.25 209 VAL A N 1
ATOM 1650 C CA . VAL A 1 209 ? 7.904 -12.792 -7.262 1.00 89.25 209 VAL A CA 1
ATOM 1651 C C . VAL A 1 209 ? 8.028 -13.550 -5.940 1.00 89.25 209 VAL A C 1
ATOM 1653 O O . VAL A 1 209 ? 7.599 -14.698 -5.852 1.00 89.25 209 VAL A O 1
ATOM 1656 N N . ILE A 1 210 ? 8.544 -12.895 -4.896 1.00 87.06 210 ILE A N 1
ATOM 1657 C CA . ILE A 1 210 ? 8.718 -13.493 -3.565 1.00 87.06 210 ILE A CA 1
ATOM 1658 C C . ILE A 1 210 ? 7.378 -13.987 -3.012 1.00 87.06 210 ILE A C 1
ATOM 1660 O O . ILE A 1 210 ? 7.300 -15.101 -2.498 1.00 87.06 210 ILE A O 1
ATOM 1664 N N . ASN A 1 211 ? 6.317 -13.189 -3.131 1.00 84.44 211 ASN A N 1
ATOM 1665 C CA . ASN A 1 211 ? 4.992 -13.580 -2.660 1.00 84.44 211 ASN A CA 1
ATOM 1666 C C . ASN A 1 211 ? 4.433 -14.762 -3.464 1.00 84.44 211 ASN A C 1
ATOM 1668 O O . ASN A 1 211 ? 3.940 -15.721 -2.873 1.00 84.44 211 ASN A O 1
ATOM 1672 N N . ASN A 1 212 ? 4.569 -14.752 -4.790 1.00 81.44 212 ASN A N 1
ATOM 1673 C CA . ASN A 1 212 ? 4.107 -15.850 -5.638 1.00 81.44 212 ASN A CA 1
ATOM 1674 C C . ASN A 1 212 ? 4.849 -17.166 -5.348 1.00 81.44 212 ASN A C 1
ATOM 1676 O O . ASN A 1 212 ? 4.206 -18.217 -5.291 1.00 81.44 212 ASN A O 1
ATOM 1680 N N . ILE A 1 213 ? 6.160 -17.108 -5.083 1.00 77.12 213 ILE A N 1
ATOM 1681 C CA . ILE A 1 213 ? 6.972 -18.275 -4.706 1.00 77.12 213 ILE A CA 1
ATOM 1682 C C . ILE A 1 213 ? 6.5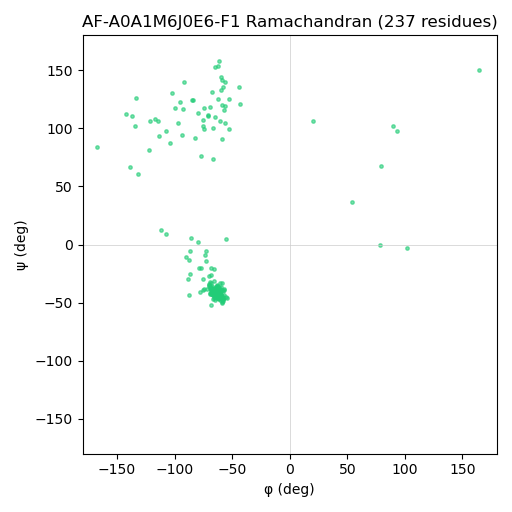80 -18.781 -3.310 1.00 77.12 213 ILE A C 1
ATOM 1684 O O . ILE A 1 213 ? 6.201 -19.944 -3.177 1.00 77.12 213 ILE A O 1
ATOM 1688 N N . LYS A 1 214 ? 6.547 -17.914 -2.290 1.00 75.81 214 LYS A N 1
ATOM 1689 C CA . LYS A 1 214 ? 6.183 -18.302 -0.911 1.00 75.81 214 LYS A CA 1
ATOM 1690 C C . LYS A 1 214 ? 4.794 -18.931 -0.812 1.00 75.81 214 LYS A C 1
ATOM 1692 O O . LYS A 1 214 ? 4.591 -19.885 -0.065 1.00 75.81 214 LYS A O 1
ATOM 1697 N N . VAL A 1 215 ? 3.813 -18.406 -1.549 1.00 64.00 215 VAL A N 1
ATOM 1698 C CA . VAL A 1 215 ? 2.467 -18.999 -1.558 1.00 64.00 215 VAL A CA 1
ATOM 1699 C C . VAL A 1 215 ? 2.484 -20.352 -2.278 1.00 64.00 215 VAL A C 1
ATOM 1701 O O . VAL A 1 215 ? 1.745 -21.249 -1.878 1.00 64.00 215 VAL A O 1
ATOM 1704 N N . SER A 1 216 ? 3.312 -20.539 -3.310 1.00 59.22 216 SER A N 1
ATOM 1705 C CA . SER A 1 216 ? 3.448 -21.842 -3.976 1.00 59.22 216 SER A CA 1
ATOM 1706 C C . SER A 1 216 ? 4.123 -22.903 -3.096 1.00 59.22 216 SER A C 1
ATOM 1708 O O . SER A 1 216 ? 3.676 -24.045 -3.103 1.00 59.22 216 SER A O 1
ATOM 1710 N N . GLU A 1 217 ? 5.113 -22.529 -2.279 1.00 59.72 217 GLU A N 1
ATOM 1711 C CA . GLU A 1 217 ? 5.761 -23.420 -1.302 1.00 59.72 217 GLU A CA 1
ATOM 1712 C C . GLU A 1 217 ? 4.785 -23.866 -0.207 1.00 59.72 217 GLU A C 1
ATOM 1714 O O . GLU A 1 217 ? 4.617 -25.062 0.013 1.00 59.72 217 GLU A O 1
ATOM 1719 N N . LYS A 1 218 ? 4.034 -22.928 0.388 1.00 58.81 218 LYS A N 1
ATOM 1720 C CA . LYS A 1 218 ? 2.988 -23.262 1.373 1.00 58.81 218 LYS A CA 1
ATOM 1721 C C . LYS A 1 218 ? 1.879 -24.148 0.801 1.00 58.81 218 LYS A C 1
ATOM 1723 O O . LYS A 1 218 ? 1.313 -24.960 1.521 1.00 58.81 218 LYS A O 1
ATOM 1728 N N . SER A 1 219 ? 1.551 -23.984 -0.484 1.00 54.84 219 SER A N 1
ATOM 1729 C CA . SER A 1 219 ? 0.546 -24.828 -1.149 1.00 54.84 219 SER A CA 1
ATOM 1730 C C . SER A 1 219 ? 1.050 -26.270 -1.309 1.00 54.84 219 SER A C 1
ATOM 1732 O O . SER A 1 219 ? 0.276 -27.196 -1.100 1.00 54.84 219 SER A O 1
ATOM 1734 N N . LYS A 1 220 ? 2.348 -26.460 -1.603 1.00 55.91 220 LYS A N 1
ATOM 1735 C CA . LYS A 1 220 ? 2.974 -27.791 -1.681 1.00 55.91 220 LYS A CA 1
ATOM 1736 C C . LYS A 1 220 ? 3.024 -28.495 -0.328 1.00 55.91 220 LYS A C 1
ATOM 1738 O O . LYS A 1 220 ? 2.755 -29.688 -0.275 1.00 55.91 220 LYS A O 1
ATOM 1743 N N . GLU A 1 221 ? 3.343 -27.771 0.748 1.00 53.59 221 GLU A N 1
ATOM 1744 C CA . GLU A 1 221 ? 3.351 -28.349 2.099 1.00 53.59 221 GLU A CA 1
ATOM 1745 C C . GLU A 1 221 ? 1.972 -28.916 2.455 1.00 53.59 221 GLU A C 1
ATOM 1747 O O . GLU A 1 221 ? 1.882 -30.086 2.806 1.00 53.59 221 GLU A O 1
ATOM 1752 N N . ILE A 1 222 ? 0.894 -28.147 2.258 1.00 55.09 222 ILE A N 1
ATOM 1753 C CA . ILE A 1 222 ? -0.484 -28.579 2.558 1.00 55.09 222 ILE A CA 1
ATOM 1754 C C . ILE A 1 222 ? -0.913 -29.788 1.702 1.00 55.09 222 ILE A C 1
ATOM 1756 O O . ILE A 1 222 ? -1.547 -30.705 2.223 1.00 55.09 222 ILE A O 1
ATOM 1760 N N . GLU A 1 223 ? -0.549 -29.828 0.414 1.00 53.34 223 GLU A N 1
ATOM 1761 C CA . GLU A 1 223 ? -0.805 -30.991 -0.454 1.00 53.34 223 GLU A CA 1
ATOM 1762 C C . GLU A 1 223 ? -0.102 -32.257 0.058 1.00 53.34 223 GLU A C 1
ATOM 1764 O O . GLU A 1 223 ? -0.714 -33.323 0.103 1.00 53.34 223 GLU A O 1
ATOM 1769 N N . THR A 1 224 ? 1.155 -32.156 0.503 1.00 55.62 224 THR A N 1
ATOM 1770 C CA . THR A 1 224 ? 1.890 -33.315 1.038 1.00 55.62 224 THR A CA 1
ATOM 1771 C C . THR A 1 224 ? 1.340 -33.821 2.375 1.00 55.62 224 THR A C 1
ATOM 1773 O O . THR A 1 224 ? 1.341 -35.031 2.616 1.00 55.62 224 THR A O 1
ATOM 1776 N N . THR A 1 225 ? 0.818 -32.941 3.236 1.00 52.19 225 THR A N 1
ATOM 1777 C CA . THR A 1 225 ? 0.212 -33.344 4.518 1.00 52.19 225 THR A CA 1
ATOM 1778 C C . THR A 1 225 ? -1.171 -33.968 4.360 1.00 52.19 225 THR A C 1
ATOM 1780 O O . THR A 1 225 ? -1.557 -34.789 5.187 1.00 52.19 225 THR A O 1
ATOM 1783 N N . ASN A 1 226 ? -1.932 -33.583 3.333 1.00 53.06 226 ASN A N 1
ATOM 1784 C CA . ASN A 1 226 ? -3.240 -34.183 3.064 1.00 53.06 226 ASN A CA 1
ATOM 1785 C C . ASN A 1 226 ? -3.095 -35.551 2.390 1.00 53.06 226 ASN A C 1
ATOM 1787 O O . ASN A 1 226 ? -3.737 -36.507 2.814 1.00 53.06 226 ASN A O 1
ATOM 1791 N N . LYS A 1 227 ? -2.164 -35.685 1.438 1.00 51.72 227 LYS A N 1
ATOM 1792 C CA . LYS A 1 227 ? -1.919 -36.958 0.747 1.00 51.72 227 LYS A CA 1
ATOM 1793 C C . LYS A 1 227 ? -1.412 -38.063 1.685 1.00 51.72 227 LYS A C 1
ATOM 1795 O O . LYS A 1 227 ? -1.828 -39.207 1.586 1.00 51.72 227 LYS A O 1
ATOM 1800 N N . SER A 1 228 ? -0.582 -37.701 2.666 1.00 52.28 228 SER A N 1
ATOM 1801 C CA . SER A 1 228 ? -0.104 -38.627 3.708 1.00 52.28 228 SER A CA 1
ATOM 1802 C C . SER A 1 228 ? -1.163 -39.009 4.755 1.00 52.28 228 SER A C 1
ATOM 1804 O O . SER A 1 228 ? -0.959 -39.966 5.503 1.00 52.28 228 SER A O 1
ATOM 1806 N N . LYS A 1 229 ? -2.289 -38.288 4.830 1.00 55.31 229 LYS A N 1
ATOM 1807 C CA . LYS A 1 229 ? -3.443 -38.672 5.659 1.00 55.31 229 LYS A CA 1
ATOM 1808 C C . LYS A 1 229 ? -4.396 -39.593 4.904 1.00 55.31 229 LYS A C 1
ATOM 1810 O O . LYS A 1 229 ? -4.791 -40.606 5.467 1.00 55.31 229 LYS A O 1
ATOM 1815 N N . GLU A 1 230 ? -4.680 -39.297 3.638 1.00 53.72 230 GLU A N 1
ATOM 1816 C CA . GLU A 1 230 ? -5.538 -40.137 2.785 1.00 53.72 230 GLU A CA 1
ATOM 1817 C C . GLU A 1 230 ? -4.943 -41.546 2.583 1.00 53.72 230 GLU A C 1
ATOM 1819 O O . GLU A 1 230 ? -5.651 -42.537 2.730 1.00 53.72 230 GLU A O 1
ATOM 1824 N N . GLU A 1 231 ? -3.623 -41.664 2.388 1.00 53.50 231 GLU A N 1
ATOM 1825 C CA . GLU A 1 231 ? -2.939 -42.968 2.259 1.00 53.50 231 GLU A CA 1
ATOM 1826 C C . GLU A 1 231 ? -2.921 -43.801 3.565 1.00 53.50 231 GLU A C 1
ATOM 1828 O O . GLU A 1 231 ? -2.735 -45.022 3.527 1.00 53.50 231 GLU A O 1
ATOM 1833 N N . ASN A 1 232 ? -3.117 -43.169 4.729 1.00 53.34 232 ASN A N 1
ATOM 1834 C CA . ASN A 1 232 ? -3.239 -43.867 6.016 1.00 53.34 232 ASN A CA 1
ATOM 1835 C C . ASN A 1 232 ? -4.686 -44.276 6.328 1.00 53.34 232 ASN A C 1
ATOM 1837 O O . ASN A 1 232 ? -4.886 -45.287 6.999 1.00 53.34 232 ASN A O 1
ATOM 1841 N N . GLU A 1 233 ? -5.683 -43.532 5.843 1.00 53.94 233 GLU A N 1
ATOM 1842 C CA . GLU A 1 233 ? -7.101 -43.879 5.999 1.00 53.94 233 GLU A CA 1
ATOM 1843 C C . GLU A 1 233 ? -7.512 -45.029 5.055 1.00 53.94 233 GLU A C 1
ATOM 1845 O O . GLU A 1 233 ? -8.161 -45.969 5.507 1.00 53.94 233 GLU A O 1
ATOM 1850 N N . GLU A 1 234 ? -7.025 -45.075 3.806 1.00 49.94 234 GLU A N 1
ATOM 1851 C CA . GLU A 1 234 ? -7.301 -46.197 2.877 1.00 49.94 234 GLU A CA 1
ATOM 1852 C C . GLU A 1 234 ? -6.698 -47.553 3.313 1.00 49.94 234 GLU A C 1
ATOM 1854 O O . GLU A 1 234 ? -7.168 -48.613 2.888 1.00 49.94 234 GLU A O 1
ATOM 1859 N N . ASN A 1 235 ? -5.671 -47.554 4.171 1.00 52.09 235 ASN A N 1
ATOM 1860 C CA . ASN A 1 235 ? -5.065 -48.782 4.708 1.00 52.09 235 ASN A CA 1
ATOM 1861 C C . ASN A 1 235 ? -5.747 -49.304 5.985 1.00 52.09 235 ASN A C 1
ATOM 1863 O O . ASN A 1 235 ? -5.489 -50.441 6.381 1.00 52.09 235 ASN A O 1
ATOM 1867 N N . LEU A 1 236 ? -6.599 -48.504 6.634 1.00 51.53 236 LEU A N 1
ATOM 1868 C CA . LEU A 1 236 ? -7.358 -48.917 7.822 1.00 51.53 236 LEU A CA 1
ATOM 1869 C C . LEU A 1 236 ? -8.678 -49.613 7.462 1.00 51.53 236 LEU A C 1
ATOM 1871 O O . LEU A 1 236 ? -9.131 -50.456 8.227 1.00 51.53 236 LEU A O 1
ATOM 1875 N N . ASP A 1 237 ? -9.244 -49.329 6.288 1.00 50.06 237 ASP A N 1
ATOM 1876 C CA . ASP A 1 237 ? -10.494 -49.946 5.815 1.00 50.06 237 ASP A CA 1
ATOM 1877 C C . ASP A 1 237 ? -10.292 -51.292 5.085 1.00 50.06 237 ASP A C 1
ATOM 1879 O O . ASP A 1 237 ? -11.263 -51.971 4.751 1.00 50.06 237 ASP A O 1
ATOM 1883 N N . ASN A 1 238 ? -9.040 -51.704 4.847 1.00 49.94 238 ASN A N 1
ATOM 1884 C CA . ASN A 1 238 ? -8.686 -52.933 4.120 1.00 49.94 238 ASN A CA 1
ATOM 1885 C C . ASN A 1 238 ? -8.034 -54.030 4.992 1.00 49.94 238 ASN A C 1
ATOM 1887 O O . ASN A 1 238 ? -7.496 -54.991 4.436 1.00 49.94 238 ASN A O 1
ATOM 1891 N N . ASN A 1 239 ? -8.071 -53.910 6.327 1.00 40.62 239 ASN A N 1
ATOM 1892 C CA . ASN A 1 239 ? -7.489 -54.883 7.267 1.00 40.62 239 ASN A CA 1
ATOM 1893 C C . ASN A 1 239 ? -8.498 -55.372 8.312 1.00 40.62 239 ASN A C 1
ATOM 1895 O O . ASN A 1 239 ? -9.093 -54.518 9.004 1.00 40.62 239 ASN A O 1
#

Secondary structure (DSSP, 8-state):
------------------------------------S--------HHHHHHHHHHHHHHHHHHHHT-TTS-HHHHHHHHHHHHHHHHHHHHHHHHHHHHHHHHHHHHHHHHHHHHHHHHHHHHHTTS-PEEETTEEE-HHHHHHHHHHHHHHHHHHHHHHHHHHHHHHHHHHH-TT--STT-HHHHHHHHHHHHHHHHHHHHHHHHHHHHHHHHHHHHHHHHHHHHHHHHHHHTTTTT-

Nearest PDB structures (foldseek):
  9cpb-assembly1_5V  TM=2.814E-01  e=5.331E+00  Bos taurus

Sequence (239 aa):
MNISTVNQNNSFFKTANISINKNEEANKKNENLKADNNLKVKKKSLIENLQEQITKLKESKSKINGNDKLSADEKKAQLLTIDENIKELEKQIQQEKVIEKQKELDKQKEKTEEKAQKEAAERDRLNGDKVKDGVIISRSLVKLIEAKNSMGNIHQLNATKAQLGVEASYLNMRKVHKESGSFNAKQLSKLHSAMSSLENASNNELNKVINNIKVSEKSKEIETTNKSKEENEENLDNN